Protein AF-A0A8J5MM35-F1 (afdb_monomer_lite)

Structure (mmCIF, N/CA/C/O backbone):
data_AF-A0A8J5MM35-F1
#
_entry.id   AF-A0A8J5MM35-F1
#
loop_
_atom_site.group_PDB
_atom_site.id
_atom_site.type_symbol
_atom_site.label_atom_id
_atom_site.label_alt_id
_atom_site.label_comp_id
_atom_site.label_asym_id
_atom_site.label_entity_id
_atom_site.label_seq_id
_atom_site.pdbx_PDB_ins_code
_atom_site.Cartn_x
_atom_site.Cartn_y
_atom_site.Cartn_z
_atom_site.occupancy
_atom_site.B_iso_or_equiv
_atom_site.auth_seq_id
_atom_site.auth_comp_id
_atom_site.auth_asym_id
_atom_site.auth_atom_id
_atom_site.pdbx_PDB_model_num
ATOM 1 N N . MET A 1 1 ? -25.646 22.173 26.992 1.00 35.34 1 MET A N 1
ATOM 2 C CA . MET A 1 1 ? -24.708 21.303 27.728 1.00 35.34 1 MET A CA 1
ATOM 3 C C . MET A 1 1 ? -25.530 20.134 28.218 1.00 35.34 1 MET A C 1
ATOM 5 O O . MET A 1 1 ? -26.096 20.211 29.300 1.00 35.34 1 MET A O 1
ATOM 9 N N . ASP A 1 2 ? -25.706 19.130 27.362 1.00 34.81 2 ASP A N 1
ATOM 10 C CA . ASP A 1 2 ? -26.438 17.925 27.741 1.00 34.81 2 ASP A CA 1
ATOM 11 C C . ASP A 1 2 ? -25.604 17.132 28.761 1.00 34.81 2 ASP A C 1
ATOM 13 O O . ASP A 1 2 ? -24.374 17.083 28.640 1.00 34.81 2 ASP A O 1
ATOM 17 N N . PRO A 1 3 ? -26.236 16.581 29.809 1.00 41.19 3 PRO A N 1
ATOM 18 C CA . PRO A 1 3 ? -25.540 15.908 30.900 1.00 41.19 3 PRO A CA 1
ATOM 19 C C . PRO A 1 3 ? -24.782 14.678 30.374 1.00 41.19 3 PRO A C 1
ATOM 21 O O . PRO A 1 3 ? -25.253 14.032 29.435 1.00 41.19 3 PRO A O 1
ATOM 24 N N . PRO A 1 4 ? -23.625 14.308 30.961 1.00 46.28 4 PRO A N 1
ATOM 25 C CA . PRO A 1 4 ? -22.916 13.102 30.560 1.00 46.28 4 PRO A CA 1
ATOM 26 C C . PRO A 1 4 ? -23.814 11.903 30.866 1.00 46.28 4 PRO A C 1
ATOM 28 O O . PRO A 1 4 ? -24.009 11.541 32.028 1.00 46.28 4 PRO A O 1
ATOM 31 N N . ALA A 1 5 ? -24.397 11.319 29.817 1.00 52.59 5 ALA A N 1
ATOM 32 C CA . ALA A 1 5 ? -25.138 10.073 29.909 1.00 52.59 5 ALA A CA 1
ATOM 33 C C . ALA A 1 5 ? -24.289 9.082 30.712 1.00 52.59 5 ALA A C 1
ATOM 35 O O . ALA A 1 5 ? -23.126 8.831 30.380 1.00 52.59 5 ALA A O 1
ATOM 36 N N . SER A 1 6 ? -24.840 8.588 31.822 1.00 61.81 6 SER A N 1
ATOM 37 C CA . SER A 1 6 ? -24.165 7.607 32.666 1.00 61.81 6 SER A CA 1
ATOM 38 C C . SER A 1 6 ? -24.038 6.316 31.869 1.00 61.81 6 SER A C 1
ATOM 40 O O . SER A 1 6 ? -24.965 5.506 31.824 1.00 61.81 6 SER A O 1
ATOM 42 N N . ARG A 1 7 ? -22.898 6.174 31.185 1.00 68.12 7 ARG A N 1
ATOM 43 C CA . ARG A 1 7 ? -22.590 5.017 30.349 1.00 68.12 7 ARG A CA 1
ATOM 44 C C . ARG A 1 7 ? -22.704 3.747 31.177 1.00 68.12 7 ARG A C 1
ATOM 46 O O . ARG A 1 7 ? -22.216 3.682 32.310 1.00 68.12 7 ARG A O 1
ATOM 53 N N . SER A 1 8 ? -23.338 2.728 30.610 1.00 75.19 8 SER A N 1
ATOM 54 C CA . SER A 1 8 ? -23.453 1.426 31.266 1.00 75.19 8 SER A CA 1
ATOM 55 C C . SER A 1 8 ? -22.062 0.825 31.509 1.00 75.19 8 SER A C 1
ATOM 57 O O . SER A 1 8 ? -21.137 1.037 30.725 1.00 75.19 8 SER A O 1
ATOM 59 N N . ARG A 1 9 ? -21.892 0.008 32.561 1.00 78.31 9 ARG A N 1
ATOM 60 C CA . ARG A 1 9 ? -20.633 -0.738 32.786 1.00 78.31 9 ARG A CA 1
ATOM 61 C C . ARG A 1 9 ? -20.257 -1.586 31.565 1.00 78.31 9 ARG A C 1
ATOM 63 O O . ARG A 1 9 ? -19.075 -1.741 31.272 1.00 78.31 9 ARG A O 1
ATOM 70 N N . LEU A 1 10 ? -21.266 -2.097 30.856 1.00 77.81 10 LEU A N 1
ATOM 71 C CA . LEU A 1 10 ? -21.103 -2.851 29.616 1.00 77.81 10 LEU A CA 1
ATOM 72 C C . LEU A 1 10 ? -20.524 -1.960 28.504 1.00 77.81 10 LEU A C 1
ATOM 74 O O . LEU A 1 10 ? -19.526 -2.331 27.895 1.00 77.81 10 LEU A O 1
ATOM 78 N N . GLU A 1 11 ? -21.058 -0.750 28.327 1.00 78.00 11 GLU A N 1
ATOM 79 C CA . GLU A 1 11 ? -20.574 0.236 27.350 1.00 78.00 11 GLU A CA 1
ATOM 80 C C . GLU A 1 11 ? -19.138 0.696 27.659 1.00 78.00 11 GLU A C 1
ATOM 82 O O . GLU A 1 11 ? -18.306 0.794 26.763 1.00 78.00 11 GLU A O 1
ATOM 87 N N . ILE A 1 12 ? -18.796 0.905 28.934 1.00 81.56 12 ILE A N 1
ATOM 88 C CA . ILE A 1 12 ? -17.432 1.285 29.342 1.00 81.56 12 ILE A CA 1
ATOM 89 C C . ILE A 1 12 ? -16.427 0.172 29.020 1.00 81.56 12 ILE A C 1
ATOM 91 O O . ILE A 1 12 ? -15.344 0.451 28.505 1.00 81.56 12 ILE A O 1
ATOM 95 N N . ASN A 1 13 ? -16.771 -1.085 29.311 1.00 84.19 13 ASN A N 1
ATOM 96 C CA . ASN A 1 13 ? -15.920 -2.228 28.977 1.00 84.19 13 ASN A CA 1
ATOM 97 C C . ASN A 1 13 ? -15.780 -2.398 27.461 1.00 84.19 13 ASN A C 1
ATOM 99 O O . ASN A 1 13 ? -14.680 -2.657 26.977 1.00 84.19 13 ASN A O 1
ATOM 103 N N . PHE A 1 14 ? -16.872 -2.197 26.722 1.00 84.62 14 PHE A N 1
ATOM 104 C CA . PHE A 1 14 ? -16.878 -2.232 25.266 1.00 84.62 14 PHE A CA 1
ATOM 105 C C . PHE A 1 14 ? -15.934 -1.181 24.671 1.00 84.62 14 PHE A C 1
ATOM 107 O O . PHE A 1 14 ? -15.065 -1.530 23.879 1.00 84.62 14 PHE A O 1
ATOM 114 N N . ILE A 1 15 ? -16.036 0.082 25.099 1.00 82.88 15 ILE A N 1
ATOM 115 C CA . ILE A 1 15 ? -15.179 1.175 24.610 1.00 82.88 15 ILE A CA 1
ATOM 116 C C . ILE A 1 15 ? -13.699 0.887 24.893 1.00 82.88 15 ILE A C 1
ATOM 118 O O . ILE A 1 15 ? -12.864 1.074 24.014 1.00 82.88 15 ILE A O 1
ATOM 122 N N . ARG A 1 16 ? -13.367 0.404 26.097 1.00 85.88 16 ARG A N 1
ATOM 123 C CA . ARG A 1 16 ? -11.977 0.081 26.465 1.00 85.88 16 ARG A CA 1
ATOM 124 C C . ARG A 1 16 ? -11.393 -1.021 25.588 1.00 85.88 16 ARG A C 1
ATOM 126 O O . ARG A 1 16 ? -10.272 -0.886 25.107 1.00 85.88 16 ARG A O 1
ATOM 133 N N . LEU A 1 17 ? -12.157 -2.090 25.358 1.00 85.94 17 LEU A N 1
ATOM 134 C CA . LEU A 1 17 ? -11.713 -3.173 24.485 1.00 85.94 17 LEU A CA 1
ATOM 135 C C . LEU A 1 17 ? -11.631 -2.719 23.020 1.00 85.94 17 LEU A C 1
ATOM 137 O O . LEU A 1 17 ? -10.734 -3.133 22.288 1.00 85.94 17 LEU A O 1
ATOM 141 N N . LEU A 1 18 ? -12.535 -1.843 22.585 1.00 83.31 18 LEU A N 1
ATOM 142 C CA . LEU A 1 18 ? -12.506 -1.264 21.246 1.00 83.31 18 LEU A CA 1
ATOM 143 C C . LEU A 1 18 ? -11.251 -0.408 21.024 1.00 83.31 18 LEU A C 1
ATOM 145 O O . LEU A 1 18 ? -10.596 -0.522 19.995 1.00 83.31 18 LEU A O 1
ATOM 149 N N . GLU A 1 19 ? -10.865 0.401 22.005 1.00 83.31 19 GLU A N 1
ATOM 150 C CA . GLU A 1 19 ? -9.633 1.188 21.940 1.00 83.31 19 GLU A CA 1
ATOM 151 C C . GLU A 1 19 ? -8.388 0.287 21.943 1.00 83.31 19 GLU A C 1
ATOM 153 O O . GLU A 1 19 ? -7.456 0.485 21.161 1.00 83.31 19 GLU A O 1
ATOM 158 N N . GLU A 1 20 ? -8.387 -0.763 22.765 1.00 81.62 20 GLU A N 1
ATOM 159 C CA . GLU A 1 20 ? -7.297 -1.736 22.806 1.00 81.62 20 GLU A CA 1
ATOM 160 C C . GLU A 1 20 ? -7.150 -2.508 21.484 1.00 81.62 20 GLU A C 1
ATOM 162 O O . GLU A 1 20 ? -6.036 -2.667 20.975 1.00 81.62 20 GLU A O 1
ATOM 167 N N . THR A 1 21 ? -8.262 -2.922 20.876 1.00 81.56 21 THR A N 1
ATOM 168 C CA . THR A 1 21 ? -8.263 -3.572 19.557 1.00 81.56 21 THR A CA 1
ATOM 169 C C . THR A 1 21 ? -7.852 -2.616 18.440 1.00 81.56 21 THR A C 1
ATOM 171 O O . THR A 1 21 ? -7.111 -3.017 17.544 1.00 81.56 21 THR A O 1
ATOM 174 N N . GLN A 1 22 ? -8.218 -1.335 18.512 1.00 80.69 22 GLN A N 1
ATOM 175 C CA . GLN A 1 22 ? -7.712 -0.309 17.593 1.00 80.69 22 GLN A CA 1
ATOM 176 C C . GLN A 1 22 ? -6.194 -0.115 17.722 1.00 80.69 22 GLN A C 1
ATOM 178 O O . GLN A 1 22 ? -5.498 0.006 16.714 1.00 80.69 22 GLN A O 1
ATOM 183 N N . GLN A 1 23 ? -5.640 -0.147 18.936 1.00 76.50 23 GLN A N 1
ATOM 184 C CA . GLN A 1 23 ? -4.188 -0.072 19.132 1.00 76.50 23 GLN A CA 1
ATOM 185 C C . GLN A 1 23 ? -3.451 -1.302 18.579 1.00 76.50 23 GLN A C 1
ATOM 187 O O . GLN A 1 23 ? -2.369 -1.153 18.001 1.00 76.50 23 GLN A O 1
ATOM 192 N N . MET A 1 24 ? -4.037 -2.499 18.701 1.00 73.44 24 MET A N 1
ATOM 193 C CA . MET A 1 24 ? -3.531 -3.713 18.042 1.00 73.44 24 MET A CA 1
ATOM 194 C C . MET A 1 24 ? -3.589 -3.576 16.515 1.00 73.44 24 MET A C 1
ATOM 196 O O . MET A 1 24 ? -2.603 -3.856 15.834 1.00 73.44 24 MET A O 1
ATOM 200 N N . ALA A 1 25 ? -4.690 -3.048 15.971 1.00 71.06 25 ALA A N 1
ATOM 201 C CA . ALA A 1 25 ? -4.832 -2.765 14.542 1.00 71.06 25 ALA A CA 1
ATOM 202 C C . ALA A 1 25 ? -3.777 -1.772 14.019 1.00 71.06 25 ALA A C 1
ATOM 204 O O . ALA A 1 25 ? -3.261 -1.961 12.918 1.00 71.06 25 ALA A O 1
ATOM 205 N N . ASN A 1 26 ? -3.403 -0.769 14.822 1.00 68.62 26 ASN A N 1
ATOM 206 C CA . ASN A 1 26 ? -2.382 0.230 14.483 1.00 68.62 26 ASN A CA 1
ATOM 207 C C . ASN A 1 26 ? -0.937 -0.299 14.539 1.00 68.62 26 ASN A C 1
ATOM 209 O O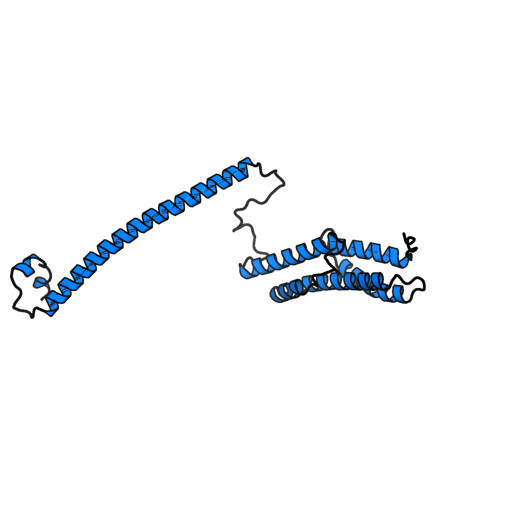 . ASN A 1 26 ? -0.009 0.395 14.118 1.00 68.62 26 ASN A O 1
ATOM 213 N N . GLY A 1 27 ? -0.720 -1.513 15.056 1.00 64.69 27 GLY A N 1
ATOM 214 C CA . GLY A 1 27 ? 0.612 -2.096 15.229 1.00 64.69 27 GLY A CA 1
ATOM 215 C C . GLY A 1 27 ? 1.386 -1.539 16.427 1.00 64.69 27 GLY A C 1
ATOM 216 O O . GLY A 1 27 ? 2.607 -1.663 16.459 1.00 64.69 27 GLY A O 1
ATOM 217 N N . ASN A 1 28 ? 0.694 -0.925 17.397 1.00 58.28 28 ASN A N 1
ATOM 218 C CA . ASN A 1 28 ? 1.286 -0.508 18.677 1.00 58.28 28 ASN A CA 1
ATOM 219 C C . ASN A 1 28 ? 1.399 -1.678 19.672 1.00 58.28 28 ASN A C 1
ATOM 221 O O . ASN A 1 28 ? 2.121 -1.581 20.661 1.00 58.28 28 ASN A O 1
ATOM 225 N N . LYS A 1 29 ? 0.692 -2.784 19.414 1.00 61.94 29 LYS A N 1
ATOM 226 C CA . LYS A 1 29 ? 0.757 -4.051 20.154 1.00 61.94 29 LYS A CA 1
ATOM 227 C C . LYS A 1 29 ? 0.874 -5.204 19.149 1.00 61.94 29 LYS A C 1
ATOM 229 O O . LYS A 1 29 ? 0.432 -5.052 18.008 1.00 61.94 29 LYS A O 1
ATOM 234 N N . GLN A 1 30 ? 1.471 -6.332 19.545 1.00 55.06 30 GLN A N 1
ATOM 235 C CA . GLN A 1 30 ? 1.533 -7.509 18.671 1.00 55.06 30 GLN A CA 1
ATOM 236 C C . GLN A 1 30 ? 0.121 -8.013 18.345 1.00 55.06 30 GLN A C 1
ATOM 238 O O . GLN A 1 30 ? -0.739 -8.101 19.222 1.00 55.06 30 GLN A O 1
ATOM 243 N N . LYS A 1 31 ? -0.111 -8.298 17.059 1.00 62.06 31 LYS A N 1
ATOM 244 C CA . LYS A 1 31 ? -1.340 -8.919 16.565 1.00 62.06 31 LYS A CA 1
ATOM 245 C C . LYS A 1 31 ? -1.205 -10.428 16.709 1.00 62.06 31 LYS A C 1
ATOM 247 O O . LYS A 1 31 ? -0.680 -11.086 15.817 1.00 62.06 31 LYS A O 1
ATOM 252 N N . ASP A 1 32 ? -1.672 -10.947 17.833 1.00 68.88 32 ASP A N 1
ATOM 253 C CA . ASP A 1 32 ? -1.794 -12.387 18.045 1.00 68.88 32 ASP A CA 1
ATOM 254 C C . ASP A 1 32 ? -3.219 -12.861 17.710 1.00 68.88 32 ASP A C 1
ATOM 256 O O . ASP A 1 32 ? -4.116 -12.056 17.446 1.00 68.88 32 ASP A O 1
ATOM 260 N N . TRP A 1 33 ? -3.460 -14.173 17.818 1.00 69.88 33 TRP A N 1
ATOM 261 C CA . TRP A 1 33 ? -4.788 -14.820 17.758 1.00 69.88 33 TRP A CA 1
ATOM 262 C C . TRP A 1 33 ? -5.852 -14.170 18.667 1.00 69.88 33 TRP A C 1
ATOM 264 O O . TRP A 1 33 ? -7.051 -14.418 18.537 1.00 69.88 33 TRP A O 1
ATOM 274 N N . THR A 1 34 ? -5.421 -13.343 19.617 1.00 72.94 34 THR A N 1
ATOM 275 C CA . THR A 1 34 ? -6.265 -12.550 20.509 1.00 72.94 34 THR A CA 1
ATOM 276 C C . THR A 1 34 ? -7.037 -11.458 19.767 1.00 72.94 34 THR A C 1
ATOM 278 O O . THR A 1 34 ? -8.178 -11.192 20.138 1.00 72.94 34 THR A O 1
ATOM 281 N N . PHE A 1 35 ? -6.491 -10.885 18.686 1.00 78.38 35 PHE A N 1
ATOM 282 C CA . PHE A 1 35 ? -7.155 -9.837 17.900 1.00 78.38 35 PHE A CA 1
ATOM 283 C C . PHE A 1 35 ? -8.454 -10.344 17.257 1.00 78.38 35 PHE A C 1
ATOM 285 O O . PHE A 1 35 ? -9.495 -9.697 17.374 1.00 78.38 35 PHE A O 1
ATOM 292 N N . GLU A 1 36 ? -8.430 -11.548 16.679 1.00 81.38 36 GLU A N 1
ATOM 293 C CA . GLU A 1 36 ? -9.619 -12.193 16.107 1.00 81.38 36 GLU A CA 1
ATOM 294 C C . GLU A 1 36 ? -10.683 -12.472 17.178 1.00 81.38 36 GLU A C 1
ATOM 296 O O . GLU A 1 36 ? -11.866 -12.181 16.986 1.00 81.38 36 GLU A O 1
ATOM 301 N N . LYS A 1 37 ? -10.264 -12.968 18.352 1.00 83.69 37 LYS A N 1
ATOM 302 C CA . LYS A 1 37 ? -11.188 -13.221 19.467 1.00 83.69 37 LYS A CA 1
ATOM 303 C C . LYS A 1 37 ? -11.805 -11.943 20.025 1.00 83.69 37 LYS A C 1
ATOM 305 O O . LYS A 1 37 ? -12.977 -11.955 20.394 1.00 83.69 37 LYS A O 1
ATOM 310 N N . TYR A 1 38 ? -11.054 -10.845 20.078 1.00 84.25 38 TYR A N 1
ATOM 311 C CA . TYR A 1 38 ? -11.585 -9.567 20.543 1.00 84.25 38 TYR A CA 1
ATOM 312 C C . TYR A 1 38 ? -12.582 -8.960 19.558 1.00 84.25 38 TYR A C 1
ATOM 314 O O . TYR A 1 38 ? -13.605 -8.441 19.999 1.00 84.25 38 TYR A O 1
ATOM 322 N N . ILE A 1 39 ? -12.356 -9.086 18.246 1.00 82.88 39 ILE A N 1
ATOM 323 C CA . ILE A 1 39 ? -13.355 -8.693 17.240 1.00 82.88 39 ILE A CA 1
ATOM 324 C C . ILE A 1 39 ? -14.638 -9.517 17.411 1.00 82.88 39 ILE A C 1
ATOM 326 O O . ILE A 1 39 ? -15.726 -8.942 17.423 1.00 82.88 39 ILE A O 1
ATOM 330 N N . GLY A 1 40 ? -14.524 -10.836 17.608 1.00 82.44 40 GLY A N 1
ATOM 331 C CA . GLY A 1 40 ? -15.680 -11.704 17.862 1.00 82.44 40 GLY A CA 1
ATOM 332 C C . GLY A 1 40 ? -16.461 -11.304 19.119 1.00 82.44 40 GLY A C 1
ATOM 333 O O . GLY A 1 40 ? -17.683 -11.175 19.079 1.00 82.44 40 GLY A O 1
ATOM 334 N N . TRP A 1 41 ? -15.759 -11.007 20.215 1.00 86.00 41 TRP A N 1
ATOM 335 C CA . TRP A 1 41 ? -16.388 -10.534 21.451 1.00 86.00 41 TRP A CA 1
ATOM 336 C C . TRP A 1 41 ? -17.083 -9.176 21.273 1.00 86.00 41 TRP A C 1
ATOM 338 O O . TRP A 1 41 ? -18.194 -8.974 21.762 1.00 86.00 41 TRP A O 1
ATOM 348 N N . LEU A 1 42 ? -16.468 -8.240 20.540 1.00 84.50 42 LEU A N 1
ATOM 349 C CA . LEU A 1 42 ? -17.077 -6.941 20.237 1.00 84.50 42 LEU A CA 1
ATOM 350 C C . LEU A 1 42 ? -18.348 -7.103 19.384 1.00 84.50 42 LEU A C 1
ATOM 352 O O . LEU A 1 42 ? -19.338 -6.417 19.633 1.00 84.50 42 LEU A O 1
ATOM 356 N N . GLN A 1 43 ? -18.370 -8.034 18.427 1.00 83.31 43 GLN A N 1
ATOM 357 C CA . GLN A 1 43 ? -19.568 -8.327 17.629 1.00 83.31 43 GLN A CA 1
ATOM 358 C C . GLN A 1 43 ? -20.712 -8.907 18.465 1.00 83.31 43 GLN A C 1
ATOM 360 O O . GLN A 1 43 ? -21.864 -8.537 18.249 1.00 83.31 43 GLN A O 1
ATOM 365 N N . GLU A 1 44 ? -20.409 -9.778 19.429 1.00 85.12 44 GLU A N 1
ATOM 366 C CA . GLU A 1 44 ? -21.409 -10.380 20.318 1.00 85.12 44 GLU A CA 1
ATOM 367 C C . GLU A 1 44 ? -22.011 -9.356 21.292 1.00 85.12 44 GLU A C 1
ATOM 369 O O . GLU A 1 44 ? -23.206 -9.396 21.592 1.00 85.12 44 GLU A O 1
ATOM 374 N N . LYS A 1 45 ? -21.208 -8.393 21.760 1.00 80.31 45 LYS A N 1
ATOM 375 C CA . LYS A 1 45 ? -21.652 -7.413 22.759 1.00 80.31 45 LYS A CA 1
ATOM 376 C C . LYS A 1 45 ? -22.466 -6.249 22.201 1.00 80.31 45 LYS A C 1
ATOM 378 O O . LYS A 1 45 ? -23.233 -5.669 22.963 1.00 80.31 45 LYS A O 1
ATOM 383 N N . ILE A 1 46 ? -22.396 -5.948 20.900 1.00 79.12 46 ILE A N 1
ATOM 384 C CA . ILE A 1 46 ? -23.262 -4.943 20.247 1.00 79.12 46 ILE A CA 1
ATOM 385 C C . ILE A 1 46 ? -24.769 -5.256 20.415 1.00 79.12 46 ILE A C 1
ATOM 387 O O . ILE A 1 46 ? -25.483 -4.399 20.941 1.00 79.12 46 ILE A O 1
ATOM 391 N N . PRO A 1 47 ? -25.284 -6.450 20.045 1.00 75.06 47 PRO A N 1
ATOM 392 C CA . PRO A 1 47 ? -26.705 -6.780 20.203 1.00 75.06 47 PRO A CA 1
ATOM 393 C C . PRO A 1 47 ? -27.129 -6.973 21.669 1.00 75.06 47 PRO A C 1
ATOM 395 O O . PRO A 1 47 ? -28.303 -6.813 21.999 1.00 75.06 47 PRO A O 1
ATOM 398 N N . GLU A 1 48 ? -26.201 -7.303 22.573 1.00 76.00 48 GLU A N 1
ATOM 399 C CA . GLU A 1 48 ? -26.459 -7.334 24.022 1.00 76.00 48 GLU A CA 1
ATOM 400 C C . GLU A 1 48 ? -26.644 -5.919 24.592 1.00 76.00 48 GLU A C 1
ATOM 402 O O . GLU A 1 48 ? -27.480 -5.704 25.470 1.00 76.00 48 GLU A O 1
ATOM 407 N N . MET A 1 49 ? -25.921 -4.940 24.042 1.00 69.44 49 MET A N 1
ATOM 408 C CA . MET A 1 49 ? -26.060 -3.523 24.381 1.00 69.44 49 MET A CA 1
ATOM 409 C C . MET A 1 49 ? -27.384 -2.941 23.867 1.00 69.44 49 MET A C 1
ATOM 411 O O . MET A 1 49 ? -28.027 -2.176 24.584 1.00 69.44 49 MET A O 1
ATOM 415 N N . GLU A 1 50 ? -27.825 -3.366 22.679 1.00 68.56 50 GLU A N 1
ATOM 416 C CA . GLU A 1 50 ? -29.109 -2.989 22.067 1.00 68.56 50 GLU A CA 1
ATOM 417 C C . GLU A 1 50 ? -30.322 -3.539 22.840 1.00 68.56 50 GLU A C 1
ATOM 419 O O . GLU A 1 50 ? -31.336 -2.862 22.979 1.00 68.56 50 GLU A O 1
ATOM 424 N N . LYS A 1 51 ? -30.205 -4.746 23.412 1.00 68.94 51 LYS A N 1
ATOM 425 C CA . LYS A 1 51 ? -31.244 -5.362 24.262 1.00 68.94 51 LYS A CA 1
ATOM 426 C C . LYS A 1 51 ? -31.256 -4.837 25.701 1.00 68.94 51 LYS A C 1
ATOM 428 O O . LYS A 1 51 ? -32.171 -5.162 26.459 1.00 68.94 51 LYS A O 1
ATOM 433 N N . SER A 1 52 ? -30.235 -4.084 26.108 1.00 60.22 52 SER A N 1
ATOM 434 C CA . SER A 1 52 ? -30.114 -3.600 27.481 1.00 60.22 52 SER A CA 1
ATOM 435 C C . SER A 1 52 ? -31.025 -2.386 27.733 1.00 60.22 52 SER A C 1
ATOM 437 O O . SER A 1 52 ? -31.187 -1.541 26.855 1.00 60.22 52 SER A O 1
ATOM 439 N N . PRO A 1 53 ? -31.598 -2.235 28.942 1.00 53.78 53 PRO A N 1
ATOM 440 C CA . PRO A 1 53 ? -32.511 -1.133 29.274 1.00 53.78 53 PRO A CA 1
ATOM 441 C C . PRO A 1 53 ? -31.829 0.246 29.333 1.00 53.78 53 PRO A C 1
ATOM 443 O O . PRO A 1 53 ? -32.502 1.251 29.535 1.00 53.78 53 PRO A O 1
ATOM 446 N N . ASN A 1 54 ? -30.503 0.297 29.176 1.00 57.88 54 ASN A N 1
ATOM 447 C CA . ASN A 1 54 ? -29.695 1.515 29.145 1.00 57.88 54 ASN A CA 1
ATOM 448 C C . ASN A 1 54 ? -29.006 1.630 27.775 1.00 57.88 54 ASN A C 1
ATOM 450 O O . ASN A 1 54 ? -27.781 1.744 27.688 1.00 57.88 54 ASN A O 1
ATOM 454 N N . ALA A 1 55 ? -29.806 1.473 26.715 1.00 59.66 55 ALA A N 1
ATOM 455 C CA . ALA A 1 55 ? -29.342 1.480 25.338 1.00 59.66 55 ALA A CA 1
ATOM 456 C C . ALA A 1 55 ? -28.667 2.831 25.016 1.00 59.66 55 ALA A C 1
ATOM 458 O O . ALA A 1 55 ? -29.262 3.887 25.261 1.00 59.66 55 ALA A O 1
ATOM 459 N N . PRO A 1 56 ? -27.435 2.823 24.480 1.00 61.19 56 PRO A N 1
ATOM 460 C CA . PRO A 1 56 ? -26.795 4.032 23.986 1.00 61.19 56 PRO A CA 1
ATOM 461 C C . PRO A 1 56 ? -27.615 4.656 22.851 1.00 61.19 56 PRO A C 1
ATOM 463 O O . PRO A 1 56 ? -28.392 3.979 22.181 1.00 61.19 56 PRO A O 1
ATOM 466 N N . ASN A 1 57 ? -27.400 5.948 22.609 1.00 62.47 57 ASN A N 1
ATOM 467 C CA . ASN A 1 57 ? -27.991 6.680 21.489 1.00 62.47 57 ASN A CA 1
ATOM 468 C C . ASN A 1 57 ? -27.823 5.909 20.154 1.00 62.47 57 ASN A C 1
ATOM 470 O O . ASN A 1 57 ? -26.756 5.361 19.879 1.00 62.47 57 ASN A O 1
ATOM 474 N N . ASP A 1 58 ? -28.851 5.891 19.301 1.00 69.69 58 ASP A N 1
ATOM 475 C CA . ASP A 1 58 ? -28.861 5.154 18.022 1.00 69.69 58 ASP A CA 1
ATOM 476 C C . ASP A 1 58 ? -27.662 5.531 17.120 1.00 69.69 58 ASP A C 1
ATOM 478 O O . ASP A 1 58 ? -27.051 4.685 16.465 1.00 69.69 58 ASP A O 1
ATOM 482 N N . GLU A 1 59 ? -27.226 6.794 17.171 1.00 69.06 59 GLU A N 1
ATOM 483 C CA . GLU A 1 59 ? -26.018 7.270 16.481 1.00 69.06 59 GLU A CA 1
ATOM 484 C C . GLU A 1 59 ? -24.712 6.674 17.042 1.00 69.06 59 GLU A C 1
ATOM 486 O O . GLU A 1 59 ? -23.814 6.312 16.274 1.00 69.06 59 GLU A O 1
ATOM 491 N N . THR A 1 60 ? -24.583 6.514 18.365 1.00 70.88 60 THR A N 1
ATOM 492 C CA . THR A 1 60 ? -23.374 5.924 18.968 1.00 70.88 60 THR A CA 1
ATOM 493 C C . THR A 1 60 ? -23.321 4.416 18.740 1.00 70.88 60 THR A C 1
ATOM 495 O O . THR A 1 60 ? -22.244 3.878 18.482 1.00 70.88 60 THR A O 1
ATOM 498 N N . LEU A 1 61 ? -24.473 3.740 18.718 1.00 75.56 61 LEU A N 1
ATOM 499 C CA . LEU A 1 61 ? -24.572 2.322 18.371 1.00 75.56 61 LEU A CA 1
ATOM 500 C C . LEU A 1 61 ? -24.139 2.062 16.917 1.00 75.56 61 LEU A C 1
ATOM 502 O O . LEU A 1 61 ? -23.313 1.181 16.655 1.00 75.56 61 LEU A O 1
ATOM 506 N N . LYS A 1 62 ? -24.622 2.878 15.967 1.00 77.25 62 LYS A N 1
ATOM 507 C CA . LYS A 1 62 ? -24.185 2.828 14.559 1.00 77.25 62 LYS A CA 1
ATOM 508 C C . LYS A 1 62 ? -22.688 3.096 14.418 1.00 77.25 62 LYS A C 1
ATOM 510 O O . LYS A 1 62 ? -22.027 2.441 13.610 1.00 77.25 62 LYS A O 1
ATOM 515 N N . HIS A 1 63 ? -22.143 4.028 15.198 1.00 75.88 63 HIS A N 1
ATOM 516 C CA . HIS A 1 63 ? -20.712 4.322 15.207 1.00 75.88 63 HIS A CA 1
ATOM 517 C C . HIS A 1 63 ? -19.877 3.124 15.691 1.00 75.88 63 HIS A C 1
ATOM 519 O O . HIS A 1 63 ? -18.910 2.750 15.027 1.00 75.88 63 HIS A O 1
ATOM 525 N N . TYR A 1 64 ? -20.275 2.465 16.784 1.00 79.12 64 TYR A N 1
ATOM 526 C CA . TYR A 1 64 ? -19.600 1.258 17.274 1.00 79.12 64 TYR A CA 1
ATOM 527 C C . TYR A 1 64 ? -19.646 0.111 16.268 1.00 79.12 64 TYR A C 1
ATOM 529 O O . TYR A 1 64 ? -18.622 -0.525 16.019 1.00 79.12 64 TYR A O 1
ATOM 537 N N . LYS A 1 65 ? -20.797 -0.103 15.623 1.00 80.19 65 LYS A N 1
ATOM 538 C CA . LYS A 1 65 ? -20.940 -1.111 14.568 1.00 80.19 65 LYS A CA 1
ATOM 539 C C . LYS A 1 65 ? -19.976 -0.858 13.407 1.00 80.19 65 LYS A C 1
ATOM 541 O O . LYS A 1 65 ? -19.225 -1.755 13.038 1.00 80.19 65 LYS A O 1
ATOM 546 N N . ARG A 1 66 ? -19.898 0.387 12.917 1.00 80.00 66 ARG A N 1
ATOM 547 C CA . ARG A 1 66 ? -18.940 0.777 11.865 1.00 80.00 66 ARG A CA 1
ATOM 548 C C . ARG A 1 66 ? -17.483 0.574 12.286 1.00 80.00 66 ARG A C 1
ATOM 550 O O . ARG A 1 66 ? -16.680 0.152 11.462 1.00 80.00 66 ARG A O 1
ATOM 557 N N . GLN A 1 67 ? -17.128 0.862 13.540 1.00 78.44 67 GLN A N 1
ATOM 558 C CA . GLN A 1 67 ? -15.759 0.661 14.027 1.00 78.44 67 GLN A CA 1
ATOM 559 C C . GLN A 1 67 ? -15.380 -0.823 14.113 1.00 78.44 67 GLN A C 1
ATOM 561 O O . GLN A 1 67 ? -14.262 -1.182 13.749 1.00 78.44 67 GLN A O 1
ATOM 566 N N . VAL A 1 68 ? -16.302 -1.692 14.530 1.00 82.88 68 VAL A N 1
ATOM 567 C CA . VAL A 1 68 ? -16.076 -3.147 14.547 1.00 82.88 68 VAL A CA 1
ATOM 568 C C . VAL A 1 68 ? -16.013 -3.718 13.127 1.00 82.88 68 VAL A C 1
ATOM 570 O O . VAL A 1 68 ? -15.139 -4.534 12.839 1.00 82.88 68 VAL A O 1
ATOM 573 N N . ASP A 1 69 ? -16.872 -3.246 12.219 1.00 79.75 69 ASP A N 1
ATOM 574 C CA . ASP A 1 69 ? -16.833 -3.625 10.802 1.00 79.75 69 ASP A CA 1
ATOM 575 C C . ASP A 1 69 ? -15.509 -3.201 10.137 1.00 79.75 69 ASP A C 1
ATOM 577 O O . ASP A 1 69 ? -14.932 -3.968 9.367 1.00 79.75 69 ASP A O 1
ATOM 581 N N . PHE A 1 70 ? -14.978 -2.023 10.484 1.00 77.81 70 PHE A N 1
ATOM 582 C CA . PHE A 1 70 ? -13.658 -1.564 10.043 1.00 77.81 70 PHE A CA 1
ATOM 583 C C . PHE A 1 70 ? -12.528 -2.463 10.560 1.00 77.81 70 PHE A C 1
ATOM 585 O O . PHE A 1 70 ? -11.674 -2.876 9.778 1.00 77.81 70 PHE A O 1
ATOM 592 N N . LEU A 1 71 ? -12.523 -2.804 11.855 1.00 81.75 71 LEU A N 1
ATOM 593 C CA . LEU A 1 71 ? -11.506 -3.691 12.437 1.00 81.75 71 LEU A CA 1
ATOM 594 C C . LEU A 1 71 ? -11.528 -5.086 11.799 1.00 81.75 71 LEU A C 1
ATOM 596 O O . LEU A 1 71 ? -10.465 -5.660 11.563 1.00 81.75 71 LEU A O 1
ATOM 600 N N . ARG A 1 72 ? -12.717 -5.601 11.460 1.00 82.25 72 ARG A N 1
ATOM 601 C CA . ARG A 1 72 ? -12.867 -6.842 10.690 1.00 82.25 72 ARG A CA 1
ATOM 602 C C . ARG A 1 72 ? -12.293 -6.706 9.277 1.00 82.25 72 ARG A C 1
ATOM 604 O O . ARG A 1 72 ? -11.528 -7.568 8.868 1.00 82.25 72 ARG A O 1
ATOM 611 N N . GLY A 1 73 ? -12.580 -5.615 8.568 1.00 77.81 73 GLY A N 1
ATOM 612 C CA . GLY A 1 73 ? -11.998 -5.372 7.241 1.00 77.81 73 GLY A CA 1
ATOM 613 C C . GLY A 1 73 ? -10.466 -5.280 7.264 1.00 77.81 73 GLY A C 1
ATOM 614 O O . GLY A 1 73 ? -9.800 -5.763 6.354 1.00 77.81 73 GLY A O 1
ATOM 615 N N . VAL A 1 74 ? -9.886 -4.725 8.336 1.00 76.50 74 VAL A N 1
ATOM 616 C CA . VAL A 1 74 ? -8.426 -4.713 8.542 1.00 76.50 74 VAL A CA 1
ATOM 617 C C . VAL A 1 74 ? -7.875 -6.127 8.754 1.00 76.50 74 VAL A C 1
ATOM 619 O O . VAL A 1 74 ? -6.809 -6.436 8.227 1.00 76.50 74 VAL A O 1
ATOM 622 N N . LEU A 1 75 ? -8.586 -6.984 9.496 1.00 78.44 75 LEU A N 1
ATOM 623 C CA . LEU A 1 75 ? -8.217 -8.392 9.669 1.00 78.44 75 LEU A CA 1
ATOM 624 C C . LEU A 1 75 ? -8.274 -9.157 8.335 1.00 78.44 75 LEU A C 1
ATOM 626 O O . LEU A 1 75 ? -7.340 -9.876 7.991 1.00 78.44 75 LEU A O 1
ATOM 630 N N . GLU A 1 76 ? -9.348 -8.977 7.567 1.00 73.25 76 GLU A N 1
ATOM 631 C CA . GLU A 1 76 ? -9.548 -9.630 6.267 1.00 73.25 76 GLU A CA 1
ATOM 632 C C . GLU A 1 76 ? -8.467 -9.220 5.255 1.00 73.25 76 GLU A C 1
ATOM 634 O O . GLU A 1 76 ? -7.865 -10.081 4.617 1.00 73.25 76 GLU A O 1
ATOM 639 N N . ALA A 1 77 ? -8.127 -7.927 5.183 1.00 64.69 77 ALA A N 1
ATOM 640 C CA . ALA A 1 77 ? -7.069 -7.420 4.304 1.00 64.69 77 ALA A CA 1
ATOM 641 C C . ALA A 1 77 ? -5.667 -7.964 4.646 1.00 64.69 77 ALA A C 1
ATOM 643 O O . ALA A 1 77 ? -4.809 -8.060 3.762 1.00 64.69 77 ALA A O 1
ATOM 644 N N . GLU A 1 78 ? -5.421 -8.316 5.914 1.00 61.94 78 GLU A N 1
ATOM 645 C CA . GLU A 1 78 ? -4.175 -8.957 6.352 1.00 61.94 78 GLU A CA 1
ATOM 646 C C . GLU A 1 78 ? -4.150 -10.464 6.083 1.00 61.94 78 GLU A C 1
ATOM 648 O O . GLU A 1 78 ? -3.088 -10.992 5.749 1.00 61.94 78 GLU A O 1
ATOM 653 N N . ASN A 1 79 ? -5.299 -11.138 6.174 1.00 64.12 79 ASN A N 1
ATOM 654 C CA . ASN A 1 79 ? -5.431 -12.566 5.882 1.00 64.12 79 ASN A CA 1
ATOM 655 C C . ASN A 1 79 ? -5.432 -12.882 4.371 1.00 64.12 79 ASN A C 1
ATOM 657 O O . ASN A 1 79 ? -5.236 -14.039 3.993 1.00 64.12 79 ASN A O 1
ATOM 661 N N . CYS A 1 80 ? -5.581 -11.883 3.489 1.00 50.19 80 CYS A N 1
ATOM 662 C CA . CYS A 1 80 ? -5.395 -12.059 2.046 1.00 50.19 80 CYS A CA 1
ATOM 663 C C . CYS A 1 80 ? -3.934 -12.435 1.717 1.00 50.19 80 CYS A C 1
ATOM 665 O O . CYS A 1 80 ? -2.994 -11.631 1.785 1.00 50.19 80 CYS A O 1
ATOM 667 N N . THR A 1 81 ? -3.752 -13.693 1.318 1.00 52.12 81 THR A N 1
ATOM 668 C CA . THR A 1 81 ? -2.473 -14.272 0.887 1.00 52.12 81 THR A CA 1
ATOM 669 C C . THR A 1 81 ? -2.058 -13.801 -0.512 1.00 52.12 81 THR A C 1
ATOM 671 O O . THR A 1 81 ? -0.860 -13.713 -0.781 1.00 52.12 81 THR A O 1
ATOM 674 N N . GLN A 1 82 ? -3.011 -13.415 -1.373 1.00 48.03 82 GLN A N 1
ATOM 675 C CA . GLN A 1 82 ? -2.756 -12.837 -2.700 1.00 48.03 82 GLN A CA 1
ATOM 676 C C . GLN A 1 82 ? -2.624 -11.300 -2.660 1.00 48.03 82 GLN A C 1
ATOM 678 O O . GLN A 1 82 ? -3.469 -10.594 -2.109 1.00 48.03 82 GLN A O 1
ATOM 683 N N . VAL A 1 83 ? -1.561 -10.769 -3.279 1.00 54.03 83 VAL A N 1
ATOM 684 C CA . VAL A 1 83 ? -1.173 -9.340 -3.234 1.00 54.03 83 VAL A CA 1
ATOM 685 C C . VAL A 1 83 ? -2.158 -8.430 -3.985 1.00 54.03 83 VAL A C 1
ATOM 687 O O . VAL A 1 83 ? -2.486 -7.348 -3.500 1.00 54.03 83 VAL A O 1
ATOM 690 N N . LEU A 1 84 ? -2.675 -8.879 -5.133 1.00 53.97 84 LEU A N 1
ATOM 691 C CA . LEU A 1 84 ? -3.671 -8.151 -5.935 1.00 53.97 84 LEU A CA 1
ATOM 692 C C . LEU A 1 84 ? -5.024 -8.017 -5.220 1.00 53.97 84 LEU A C 1
ATOM 694 O O . LEU A 1 84 ? -5.638 -6.949 -5.240 1.00 53.97 84 LEU A O 1
ATOM 698 N N . ASP A 1 85 ? -5.459 -9.075 -4.540 1.00 55.16 85 ASP A N 1
ATOM 699 C CA . ASP A 1 85 ? -6.698 -9.081 -3.760 1.00 55.16 85 ASP A CA 1
ATOM 700 C C . ASP A 1 85 ? -6.577 -8.168 -2.525 1.00 55.16 85 ASP A C 1
ATOM 702 O O . ASP A 1 85 ? -7.428 -7.315 -2.282 1.00 55.16 85 ASP A O 1
ATOM 706 N N . SER A 1 86 ? -5.426 -8.210 -1.840 1.00 56.16 86 SER A N 1
ATOM 707 C CA . SER A 1 86 ? -5.089 -7.303 -0.728 1.00 56.16 86 SER A CA 1
ATOM 708 C C . SER A 1 86 ? -5.064 -5.821 -1.151 1.00 56.16 86 SER A C 1
ATOM 710 O O . SER A 1 86 ? -5.555 -4.950 -0.424 1.00 56.16 86 SER A O 1
ATOM 712 N N . GLY A 1 87 ? -4.554 -5.523 -2.354 1.00 56.00 87 GLY A N 1
ATOM 713 C CA . GLY A 1 87 ? -4.548 -4.179 -2.945 1.00 56.00 87 GLY A CA 1
ATOM 714 C C . GLY A 1 87 ? -5.948 -3.632 -3.213 1.00 56.00 87 GLY A C 1
ATOM 715 O O . GLY A 1 87 ? -6.252 -2.492 -2.850 1.00 56.00 87 GLY A O 1
ATOM 716 N N . THR A 1 88 ? -6.809 -4.463 -3.795 1.00 60.50 88 THR A N 1
ATOM 717 C CA . THR A 1 88 ? -8.192 -4.101 -4.128 1.00 60.50 88 THR A CA 1
ATOM 718 C C . THR A 1 88 ? -9.031 -3.948 -2.854 1.00 60.50 88 THR A C 1
ATOM 720 O O . THR A 1 88 ? -9.715 -2.940 -2.681 1.00 60.50 88 THR A O 1
ATOM 723 N N . ALA A 1 89 ? -8.884 -4.868 -1.895 1.00 55.53 89 ALA A N 1
ATOM 724 C CA . ALA A 1 89 ? -9.557 -4.820 -0.598 1.00 55.53 89 ALA A CA 1
ATOM 725 C C . ALA A 1 89 ? -9.178 -3.575 0.222 1.00 55.53 89 ALA A C 1
ATOM 727 O O . ALA A 1 89 ? -10.047 -2.929 0.806 1.00 55.53 89 ALA A O 1
ATOM 728 N N . THR A 1 90 ? -7.903 -3.164 0.207 1.00 58.59 90 THR A N 1
ATOM 729 C CA . THR A 1 90 ? -7.445 -1.960 0.927 1.00 58.59 90 THR A CA 1
ATOM 730 C C . THR A 1 90 ? -7.999 -0.667 0.317 1.00 58.59 90 THR A C 1
ATOM 732 O O . THR A 1 90 ? -8.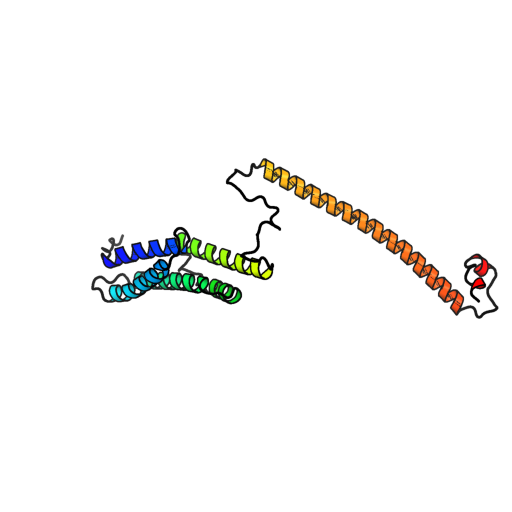257 0.297 1.038 1.00 58.59 90 THR A O 1
ATOM 735 N N . GLN A 1 91 ? -8.238 -0.638 -1.000 1.00 63.09 91 GLN A N 1
ATOM 736 C CA . GLN A 1 91 ? -8.904 0.489 -1.666 1.00 63.09 91 GLN A CA 1
ATOM 737 C C . GLN A 1 91 ? -10.409 0.552 -1.373 1.00 63.09 91 GLN A C 1
ATOM 739 O O . GLN A 1 91 ? -10.980 1.643 -1.399 1.00 63.09 91 GLN A O 1
ATOM 744 N N . MET A 1 92 ? -11.036 -0.585 -1.057 1.00 58.19 92 MET A N 1
ATOM 745 C CA . MET A 1 92 ? -12.453 -0.682 -0.689 1.00 58.19 92 MET A CA 1
ATOM 746 C C . MET A 1 92 ? -12.736 -0.382 0.791 1.00 58.19 92 MET A C 1
ATOM 748 O O . MET A 1 92 ? -13.904 -0.295 1.175 1.00 58.19 92 MET A O 1
ATOM 752 N N . ILE A 1 93 ? -11.703 -0.187 1.622 1.00 60.78 93 ILE A N 1
ATOM 753 C CA . ILE A 1 93 ? -11.882 0.273 3.005 1.00 60.78 93 ILE A CA 1
ATOM 754 C C . ILE A 1 93 ? -12.599 1.637 2.964 1.00 60.78 93 ILE A C 1
ATOM 756 O O . ILE A 1 93 ? -12.091 2.552 2.321 1.00 60.78 93 ILE A O 1
ATOM 760 N N . PRO A 1 94 ? -13.763 1.806 3.622 1.00 55.78 94 PRO A N 1
ATOM 761 C CA . PRO A 1 94 ? -14.575 3.014 3.493 1.00 55.78 94 PRO A CA 1
ATOM 762 C C . PRO A 1 94 ? -13.818 4.297 3.869 1.00 55.78 94 PRO A C 1
ATOM 764 O O . PRO A 1 94 ? -13.461 4.510 5.029 1.00 55.78 94 PRO A O 1
ATOM 767 N N . HIS A 1 95 ? -13.632 5.187 2.893 1.00 54.53 95 HIS A N 1
ATOM 768 C CA . HIS A 1 95 ? -13.079 6.531 3.085 1.00 54.53 95 HIS A CA 1
ATOM 769 C C . HIS A 1 95 ? -14.236 7.511 3.323 1.00 54.53 95 HIS A C 1
ATOM 771 O O . HIS A 1 95 ? -15.122 7.627 2.477 1.00 54.53 95 HIS A O 1
ATOM 777 N N . GLY A 1 96 ? -14.283 8.204 4.467 1.00 60.94 96 GLY A N 1
ATOM 778 C CA . GLY A 1 96 ? -15.398 9.108 4.783 1.00 60.94 96 GLY A CA 1
ATOM 779 C C . GLY A 1 96 ? -15.498 9.474 6.271 1.00 60.94 96 GLY A C 1
ATOM 780 O O . GLY A 1 96 ? -14.501 9.380 6.982 1.00 60.94 96 GLY A O 1
ATOM 781 N N . PRO A 1 97 ? -16.682 9.853 6.795 1.00 54.06 97 PRO A N 1
ATOM 782 C CA . PRO A 1 97 ? -16.843 10.306 8.186 1.00 54.06 97 PRO A CA 1
ATOM 783 C C . PRO A 1 97 ? -16.421 9.277 9.252 1.00 54.06 97 PRO A C 1
ATOM 785 O O . PRO A 1 97 ? -16.202 9.650 10.400 1.00 54.06 97 PRO A O 1
ATOM 788 N N . ALA A 1 98 ? -16.248 8.002 8.885 1.00 50.94 98 ALA A N 1
ATOM 789 C CA . ALA A 1 98 ? -15.679 6.968 9.752 1.00 50.94 98 ALA A CA 1
ATOM 790 C C . ALA A 1 98 ? -14.162 7.133 10.014 1.00 50.94 98 ALA A C 1
ATOM 792 O O . ALA A 1 98 ? -13.669 6.644 11.028 1.00 50.94 98 ALA A O 1
ATOM 793 N N . THR A 1 99 ? -13.429 7.823 9.130 1.00 52.84 99 THR A N 1
ATOM 794 C CA . THR A 1 99 ? -11.976 8.067 9.231 1.00 52.84 99 THR A CA 1
ATOM 795 C C . THR A 1 99 ? -11.612 9.546 9.402 1.00 52.84 99 THR A C 1
ATOM 797 O O . THR A 1 99 ? -10.474 9.845 9.755 1.00 52.84 99 THR A O 1
ATOM 800 N N . THR A 1 100 ? -12.552 10.476 9.180 1.00 52.41 100 THR A N 1
ATOM 801 C CA . THR A 1 100 ? -12.293 11.930 9.194 1.00 52.41 100 THR A CA 1
ATOM 802 C C . THR A 1 100 ? -12.876 12.680 10.393 1.00 52.41 100 THR A C 1
ATOM 804 O O . THR A 1 100 ? -12.469 13.809 10.653 1.00 52.41 100 THR A O 1
ATOM 807 N N . SER A 1 101 ? -13.799 12.081 11.153 1.00 48.94 101 SER A N 1
ATOM 808 C CA . SER A 1 101 ? -14.407 12.729 12.319 1.00 48.94 101 SER A CA 1
ATOM 809 C C . SER A 1 101 ? -13.673 12.308 13.603 1.00 48.94 101 SER A C 1
ATOM 811 O O . SER A 1 101 ? -13.856 11.205 14.114 1.00 48.94 101 SER A O 1
ATOM 813 N N . ASN A 1 102 ? -12.825 13.203 14.115 1.00 53.03 102 ASN A N 1
ATOM 814 C CA . ASN A 1 102 ? -12.285 13.242 15.485 1.00 53.03 102 ASN A CA 1
ATOM 815 C C . ASN A 1 102 ? -11.371 12.098 15.981 1.00 53.03 102 ASN A C 1
ATOM 817 O O . ASN A 1 102 ? -10.883 12.194 17.105 1.00 53.03 102 ASN A O 1
ATOM 821 N N . HIS A 1 103 ? -11.078 11.054 15.198 1.00 56.19 103 HIS A N 1
ATOM 822 C CA . HIS A 1 103 ? -10.231 9.934 15.645 1.00 56.19 103 HIS A CA 1
ATOM 823 C C . HIS A 1 103 ? -8.909 9.856 14.857 1.00 56.19 103 HIS A C 1
ATOM 825 O O . HIS A 1 103 ? -8.819 9.186 13.826 1.00 56.19 103 HIS A O 1
ATOM 831 N N . SER A 1 104 ? -7.857 10.516 15.365 1.00 63.38 104 SER A N 1
ATOM 832 C CA . SER A 1 104 ? -6.502 10.498 14.773 1.00 63.38 104 SER A CA 1
ATOM 833 C C . SER A 1 104 ? -5.951 9.077 14.605 1.00 63.38 104 SER A C 1
ATOM 835 O O . SER A 1 104 ? -5.270 8.782 13.626 1.00 63.38 104 SER A O 1
ATOM 837 N N . LEU A 1 105 ? -6.302 8.176 15.529 1.00 66.94 105 LEU A N 1
ATOM 838 C CA . LEU A 1 105 ? -5.858 6.786 15.519 1.00 66.94 105 LEU A CA 1
ATOM 839 C C . LEU A 1 105 ? -6.435 6.002 14.331 1.00 66.94 105 LEU A C 1
ATOM 841 O O . LEU A 1 105 ? -5.703 5.293 13.652 1.00 66.94 105 LEU A O 1
ATOM 845 N N . THR A 1 106 ? -7.725 6.159 14.031 1.00 67.75 106 THR A N 1
ATOM 846 C CA . THR A 1 106 ? -8.375 5.462 12.907 1.00 67.75 106 THR A CA 1
ATOM 847 C C . THR A 1 106 ? -7.835 5.962 11.568 1.00 67.75 106 THR A C 1
ATOM 849 O O . THR A 1 106 ? -7.606 5.169 10.654 1.00 67.75 106 THR A O 1
ATOM 852 N N . GLN A 1 107 ? -7.545 7.263 11.476 1.00 69.94 107 GLN A N 1
ATOM 853 C CA . GLN A 1 107 ? -6.873 7.853 10.321 1.00 69.94 107 GLN A CA 1
ATOM 854 C C . GLN A 1 107 ? -5.445 7.308 10.155 1.00 69.94 107 GLN A C 1
ATOM 856 O O . GLN A 1 107 ? -5.047 6.954 9.046 1.00 69.94 107 GLN A O 1
ATOM 861 N N . GLN A 1 108 ? -4.692 7.185 11.250 1.00 74.12 108 GLN A N 1
ATOM 862 C CA . GLN A 1 108 ? -3.343 6.622 11.239 1.00 74.12 108 GLN A CA 1
ATOM 863 C C . GLN A 1 108 ? -3.344 5.147 10.811 1.00 74.12 108 GLN A C 1
ATOM 865 O O . GLN A 1 108 ? -2.521 4.757 9.983 1.00 74.12 108 GLN A O 1
ATOM 870 N N . ILE A 1 109 ? -4.293 4.345 11.308 1.00 76.81 109 ILE A N 1
ATOM 871 C CA . ILE A 1 109 ? -4.462 2.938 10.910 1.00 76.81 109 ILE A CA 1
ATOM 872 C C . ILE A 1 109 ? -4.736 2.849 9.410 1.00 76.81 109 ILE A C 1
ATOM 874 O O . ILE A 1 109 ? -4.107 2.049 8.721 1.00 76.81 109 ILE A O 1
ATOM 878 N N . HIS A 1 110 ? -5.632 3.692 8.895 1.00 77.12 110 HIS A N 1
ATOM 879 C CA . HIS A 1 110 ? -5.954 3.726 7.474 1.00 77.12 110 HIS A CA 1
ATOM 880 C C . HIS A 1 110 ? -4.726 4.064 6.616 1.00 77.12 110 HIS A C 1
ATOM 882 O O . HIS A 1 110 ? -4.380 3.312 5.706 1.00 77.12 110 HIS A O 1
ATOM 888 N N . GLN A 1 111 ? -4.016 5.146 6.953 1.00 78.31 111 GLN A N 1
ATOM 889 C CA . GLN A 1 111 ? -2.791 5.551 6.258 1.00 78.31 111 GLN A CA 1
ATOM 890 C C . GLN A 1 111 ? -1.718 4.456 6.314 1.00 78.31 111 GLN A C 1
ATOM 892 O O . GLN A 1 111 ? -1.058 4.179 5.314 1.00 78.31 111 GLN A O 1
ATOM 897 N N . ARG A 1 112 ? -1.561 3.791 7.464 1.00 79.62 112 ARG A N 1
ATOM 898 C CA . ARG A 1 112 ? -0.589 2.707 7.649 1.00 79.62 112 ARG A CA 1
ATOM 899 C C . ARG A 1 112 ? -0.956 1.461 6.845 1.00 79.62 112 ARG A C 1
ATOM 901 O O . ARG A 1 112 ? -0.074 0.874 6.222 1.00 79.62 112 ARG A O 1
ATOM 908 N N . ALA A 1 113 ? -2.227 1.064 6.837 1.00 77.25 113 ALA A N 1
ATOM 909 C CA . ALA A 1 113 ? -2.720 -0.060 6.044 1.00 77.25 113 ALA A CA 1
ATOM 910 C C . ALA A 1 113 ? -2.558 0.214 4.541 1.00 77.25 113 ALA A C 1
ATOM 912 O O . ALA A 1 113 ? -2.043 -0.633 3.809 1.00 77.25 113 ALA A O 1
ATOM 913 N N . GLN A 1 114 ? -2.886 1.430 4.098 1.00 76.81 114 GLN A N 1
ATOM 914 C CA . GLN A 1 114 ? -2.671 1.871 2.723 1.00 76.81 114 GLN A CA 1
ATOM 915 C C . GLN A 1 114 ? -1.183 1.830 2.353 1.00 76.81 114 GLN A C 1
ATOM 917 O O . GLN A 1 114 ? -0.822 1.217 1.352 1.00 76.81 114 GLN A O 1
ATOM 922 N N . ALA A 1 115 ? -0.307 2.402 3.185 1.00 77.06 115 ALA A N 1
ATOM 923 C CA . ALA A 1 115 ? 1.136 2.413 2.954 1.00 77.06 115 ALA A CA 1
ATOM 924 C C . ALA A 1 115 ? 1.754 1.003 2.947 1.00 77.06 115 ALA A C 1
ATOM 926 O O . ALA A 1 115 ? 2.651 0.716 2.157 1.00 77.06 115 ALA A O 1
ATOM 927 N N . LYS A 1 116 ? 1.294 0.098 3.817 1.00 80.88 116 LYS A N 1
ATOM 928 C CA . LYS A 1 116 ? 1.769 -1.294 3.860 1.00 80.88 116 LYS A CA 1
ATOM 929 C C . LYS A 1 116 ? 1.391 -2.039 2.579 1.00 80.88 116 LYS A C 1
ATOM 931 O O . LYS A 1 116 ? 2.225 -2.734 2.005 1.00 80.88 116 LYS A O 1
ATOM 936 N N . THR A 1 117 ? 0.166 -1.847 2.105 1.00 73.94 117 THR A N 1
ATOM 937 C CA . THR A 1 117 ? -0.353 -2.533 0.916 1.00 73.94 117 THR A CA 1
ATOM 938 C C . THR A 1 117 ? 0.263 -1.988 -0.371 1.00 73.94 117 THR A C 1
ATOM 940 O O . THR A 1 117 ? 0.654 -2.769 -1.235 1.00 73.94 117 THR A O 1
ATOM 943 N N . THR A 1 118 ? 0.455 -0.668 -0.485 1.00 74.94 118 THR A N 1
ATOM 944 C CA . THR A 1 118 ? 1.173 -0.072 -1.625 1.00 74.94 118 THR A CA 1
ATOM 945 C C . THR A 1 118 ? 2.634 -0.502 -1.667 1.00 74.94 118 THR A C 1
ATOM 947 O O . THR A 1 118 ? 3.146 -0.783 -2.747 1.00 74.94 118 THR A O 1
ATOM 950 N N . ASN A 1 119 ? 3.303 -0.619 -0.515 1.00 75.31 119 ASN A N 1
ATOM 951 C CA . ASN A 1 119 ? 4.662 -1.156 -0.454 1.00 75.31 119 A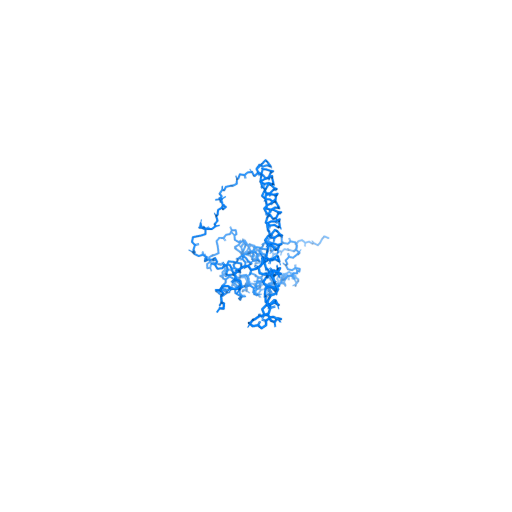SN A CA 1
ATOM 952 C C . ASN A 1 119 ? 4.718 -2.635 -0.845 1.00 75.31 119 ASN A C 1
ATOM 954 O O . ASN A 1 119 ? 5.605 -3.009 -1.605 1.00 75.31 119 ASN A O 1
ATOM 958 N N . ARG A 1 120 ? 3.762 -3.457 -0.395 1.00 75.06 120 ARG A N 1
ATOM 959 C CA . ARG A 1 120 ? 3.679 -4.874 -0.783 1.00 75.06 120 ARG A CA 1
ATOM 960 C C . ARG A 1 120 ? 3.454 -5.034 -2.290 1.00 75.06 120 ARG A C 1
ATOM 962 O O . ARG A 1 120 ? 4.146 -5.819 -2.923 1.00 75.06 120 ARG A O 1
ATOM 969 N N . LEU A 1 121 ? 2.561 -4.233 -2.878 1.00 76.31 121 LEU A N 1
ATOM 970 C CA . LEU A 1 121 ? 2.347 -4.187 -4.329 1.00 76.31 121 LEU A CA 1
ATOM 971 C C . LEU A 1 121 ? 3.604 -3.717 -5.073 1.00 76.31 121 LEU A C 1
ATOM 973 O O . LEU A 1 121 ? 3.958 -4.264 -6.110 1.00 76.31 121 LEU A O 1
ATOM 977 N N . ARG A 1 122 ? 4.297 -2.704 -4.543 1.00 79.00 122 ARG A N 1
ATOM 978 C CA . ARG A 1 122 ? 5.544 -2.198 -5.123 1.00 79.00 122 ARG A CA 1
ATOM 979 C C . ARG A 1 122 ? 6.651 -3.250 -5.081 1.00 79.00 122 ARG A C 1
ATOM 981 O O . ARG A 1 122 ? 7.394 -3.350 -6.047 1.00 79.00 122 ARG A O 1
ATOM 988 N N . GLN A 1 123 ? 6.771 -4.005 -3.993 1.00 77.94 123 GLN A N 1
ATOM 989 C CA . GLN A 1 123 ? 7.732 -5.104 -3.875 1.00 77.94 123 GLN A CA 1
ATOM 990 C C . GLN A 1 123 ? 7.440 -6.200 -4.902 1.00 77.94 123 GLN A C 1
ATOM 992 O O . GLN A 1 123 ? 8.350 -6.589 -5.622 1.00 77.94 123 GLN A O 1
ATOM 997 N N . ASP A 1 124 ? 6.175 -6.600 -5.043 1.00 77.88 124 ASP A N 1
ATOM 998 C CA . ASP A 1 124 ? 5.733 -7.606 -6.018 1.00 77.88 124 ASP A CA 1
ATOM 999 C C . ASP A 1 124 ? 5.990 -7.160 -7.471 1.00 77.88 124 ASP A C 1
ATOM 1001 O O . ASP A 1 124 ? 6.628 -7.868 -8.246 1.00 77.88 124 ASP A O 1
ATOM 1005 N N . LEU A 1 125 ? 5.615 -5.922 -7.825 1.00 78.38 125 LEU A N 1
ATOM 1006 C CA . LEU A 1 125 ? 5.874 -5.346 -9.153 1.00 78.38 125 LEU A CA 1
ATOM 1007 C C . LEU A 1 125 ? 7.367 -5.186 -9.471 1.00 78.38 125 LEU A C 1
ATOM 1009 O O . LEU A 1 125 ? 7.756 -5.249 -10.635 1.00 78.38 125 LEU A O 1
ATOM 1013 N N . LEU A 1 126 ? 8.196 -4.929 -8.456 1.00 77.75 126 LEU A N 1
ATOM 1014 C CA . LEU A 1 126 ? 9.646 -4.787 -8.606 1.00 77.75 126 LEU A CA 1
ATOM 1015 C C . LEU A 1 126 ? 10.398 -6.116 -8.426 1.00 77.75 126 LEU A C 1
ATOM 1017 O O . LEU A 1 126 ? 11.626 -6.107 -8.487 1.00 77.75 126 LEU A O 1
ATOM 1021 N N . GLY A 1 127 ? 9.695 -7.233 -8.203 1.00 70.44 127 GLY A N 1
ATOM 1022 C CA . GLY A 1 127 ? 10.303 -8.546 -7.977 1.00 70.44 127 GLY A CA 1
ATOM 1023 C C . GLY A 1 127 ? 11.213 -8.596 -6.745 1.00 70.44 127 GLY A C 1
ATOM 1024 O O . GLY A 1 127 ? 12.164 -9.374 -6.714 1.00 70.44 127 GLY A O 1
ATOM 1025 N N . LEU A 1 128 ? 10.968 -7.735 -5.752 1.00 66.56 128 LEU A N 1
ATOM 1026 C CA . LEU A 1 128 ? 11.699 -7.732 -4.490 1.00 66.56 128 LEU A CA 1
ATOM 1027 C C . LEU A 1 128 ? 11.100 -8.814 -3.595 1.00 66.56 128 LEU A C 1
ATOM 1029 O O . LEU A 1 128 ? 10.007 -8.654 -3.052 1.00 66.56 128 LEU A O 1
ATOM 1033 N N . ASP A 1 129 ? 11.818 -9.924 -3.475 1.00 60.34 129 ASP A N 1
ATOM 1034 C CA . ASP A 1 129 ? 11.422 -11.057 -2.648 1.00 60.34 129 ASP A CA 1
ATOM 1035 C C . ASP A 1 129 ? 11.280 -10.609 -1.174 1.00 60.34 129 ASP A C 1
ATOM 1037 O O . ASP A 1 129 ? 12.241 -10.079 -0.610 1.00 60.34 129 ASP A O 1
ATOM 1041 N N . PRO A 1 130 ? 10.133 -10.817 -0.498 1.00 57.41 130 PRO A N 1
ATOM 1042 C CA . PRO A 1 130 ? 9.937 -10.380 0.891 1.00 57.41 130 PRO A CA 1
ATOM 1043 C C . PRO A 1 130 ? 10.817 -11.142 1.900 1.00 57.41 130 PRO A C 1
ATOM 1045 O O . PRO A 1 130 ? 10.945 -10.709 3.043 1.00 57.41 130 PRO A O 1
ATOM 1048 N N . ASN A 1 131 ? 11.415 -12.263 1.477 1.00 55.19 131 ASN A N 1
ATOM 1049 C CA . ASN A 1 131 ? 12.363 -13.080 2.245 1.00 55.19 131 ASN A CA 1
ATOM 1050 C C . ASN A 1 131 ? 13.779 -13.097 1.642 1.00 55.19 131 ASN A C 1
ATOM 1052 O O . ASN A 1 131 ? 14.669 -13.739 2.197 1.00 55.19 131 ASN A O 1
ATOM 1056 N N . GLY A 1 132 ? 13.990 -12.425 0.510 1.00 50.16 132 GLY A N 1
ATOM 1057 C CA . GLY A 1 132 ? 15.314 -12.233 -0.066 1.00 50.16 132 GLY A CA 1
ATOM 1058 C C . GLY A 1 132 ? 16.012 -11.124 0.700 1.00 50.16 132 GLY A C 1
ATOM 1059 O O . GLY A 1 132 ? 15.398 -10.099 0.989 1.00 50.16 132 GLY A O 1
ATOM 1060 N N . ASP A 1 133 ? 17.275 -11.338 1.065 1.00 50.62 133 ASP A N 1
ATOM 1061 C CA . ASP A 1 133 ? 18.116 -10.344 1.725 1.00 50.62 133 ASP A CA 1
ATOM 1062 C C . ASP A 1 133 ? 17.983 -8.978 1.021 1.00 50.62 133 ASP A C 1
ATOM 1064 O O . ASP A 1 133 ? 18.638 -8.697 0.017 1.00 50.62 133 ASP A O 1
ATOM 1068 N N . GLU A 1 134 ? 17.188 -8.067 1.598 1.00 48.91 134 GLU A N 1
ATOM 1069 C CA . GLU A 1 134 ? 17.072 -6.657 1.185 1.00 48.91 134 GLU A CA 1
ATOM 1070 C C . GLU A 1 134 ? 18.400 -5.879 1.347 1.00 48.91 134 GLU A C 1
ATOM 1072 O O . GLU A 1 134 ? 18.429 -4.645 1.338 1.00 48.91 134 GLU A O 1
ATOM 1077 N N . ARG A 1 135 ? 19.519 -6.584 1.530 1.00 49.72 135 ARG A N 1
ATOM 1078 C CA . ARG A 1 135 ? 20.862 -6.043 1.707 1.00 49.72 135 ARG A CA 1
ATOM 1079 C C . ARG A 1 135 ? 21.622 -5.885 0.399 1.00 49.72 135 ARG A C 1
ATOM 1081 O O . ARG A 1 135 ? 22.568 -5.110 0.383 1.00 49.72 135 ARG A O 1
ATOM 1088 N N . GLU A 1 136 ? 21.230 -6.559 -0.683 1.00 51.19 136 GLU A N 1
ATOM 1089 C CA . GLU A 1 136 ? 22.090 -6.602 -1.877 1.00 51.19 136 GLU A CA 1
ATOM 1090 C C . GLU A 1 136 ? 21.867 -5.441 -2.863 1.00 51.19 136 GLU A C 1
ATOM 1092 O O . GLU A 1 136 ? 22.773 -5.088 -3.611 1.00 51.19 136 GLU A O 1
ATOM 1097 N N . PHE A 1 137 ? 20.724 -4.740 -2.792 1.00 47.38 137 PHE A N 1
ATOM 1098 C CA . PHE A 1 137 ? 20.475 -3.542 -3.620 1.00 47.38 137 PHE A CA 1
ATOM 1099 C C . PHE A 1 137 ? 20.149 -2.267 -2.836 1.00 47.38 137 PHE A C 1
ATOM 1101 O O . PHE A 1 137 ? 20.028 -1.185 -3.419 1.00 47.38 137 PHE A O 1
ATOM 1108 N N . ARG A 1 138 ? 20.079 -2.336 -1.502 1.00 51.28 138 ARG A N 1
ATOM 1109 C CA . ARG A 1 138 ? 20.034 -1.139 -0.657 1.00 51.28 138 ARG A CA 1
ATOM 1110 C C . ARG A 1 138 ? 21.447 -0.722 -0.267 1.00 51.28 138 ARG A C 1
ATOM 1112 O O . ARG A 1 138 ? 21.838 -0.826 0.887 1.00 51.28 138 ARG A O 1
ATOM 1119 N N . ASN A 1 139 ? 22.143 -0.046 -1.179 1.00 51.72 139 ASN A N 1
ATOM 1120 C CA . ASN A 1 139 ? 23.243 0.864 -0.813 1.00 51.72 139 ASN A CA 1
ATOM 1121 C C . ASN A 1 139 ? 22.747 2.120 -0.053 1.00 51.72 139 ASN A C 1
ATOM 1123 O O . ASN A 1 139 ? 23.366 3.180 -0.095 1.00 51.72 139 ASN A O 1
ATOM 1127 N N . ARG A 1 140 ? 21.622 2.027 0.668 1.00 50.03 140 ARG A N 1
ATOM 1128 C CA . ARG A 1 140 ? 21.205 3.016 1.660 1.00 50.03 140 ARG A CA 1
ATOM 1129 C C . ARG A 1 140 ? 21.412 2.395 3.029 1.00 50.03 140 ARG A C 1
ATOM 1131 O O . ARG A 1 140 ? 20.585 1.624 3.501 1.00 50.03 140 ARG A O 1
ATOM 1138 N N . LYS A 1 141 ? 22.547 2.748 3.629 1.00 46.56 141 LYS A N 1
ATOM 1139 C CA . LYS A 1 141 ? 22.889 2.559 5.038 1.00 46.56 141 LYS A CA 1
ATOM 1140 C C . LYS A 1 141 ? 21.705 3.008 5.906 1.00 46.56 141 LYS A C 1
ATOM 1142 O O . LYS A 1 141 ? 21.528 4.193 6.163 1.00 46.56 141 LYS A O 1
ATOM 1147 N N . GLY A 1 142 ? 20.857 2.061 6.287 1.00 49.81 142 GLY A N 1
ATOM 1148 C CA . GLY A 1 142 ? 19.792 2.261 7.254 1.00 49.81 142 GLY A CA 1
ATOM 1149 C C . GLY A 1 142 ? 20.332 1.954 8.639 1.00 49.81 142 GLY A C 1
ATOM 1150 O O . GLY A 1 142 ? 20.751 0.829 8.900 1.00 49.81 142 GLY A O 1
ATOM 1151 N N . GLY A 1 143 ? 20.323 2.943 9.523 1.00 39.25 143 GLY A N 1
ATOM 1152 C CA . GLY A 1 143 ? 20.597 2.701 10.926 1.00 39.25 143 GLY A CA 1
ATOM 1153 C C . GLY A 1 143 ? 20.811 3.980 11.709 1.00 39.25 143 GLY A C 1
ATOM 1154 O O . GLY A 1 143 ? 21.893 4.550 11.650 1.00 39.25 143 GLY A O 1
ATOM 1155 N N . LEU A 1 144 ? 19.809 4.283 12.536 1.00 37.81 144 LEU A N 1
ATOM 1156 C CA . LEU A 1 144 ? 19.827 5.168 13.700 1.00 37.81 144 LEU A CA 1
ATOM 1157 C C . LEU A 1 144 ? 19.397 6.615 13.446 1.00 37.81 144 LEU A C 1
ATOM 1159 O O . LEU A 1 144 ? 19.883 7.309 12.565 1.00 37.81 144 LEU A O 1
ATOM 1163 N N . SER A 1 145 ? 18.465 7.024 14.303 1.00 45.31 145 SER A N 1
ATOM 1164 C CA . SER A 1 145 ? 18.121 8.386 14.685 1.00 45.31 145 SER A CA 1
ATOM 1165 C C . SER A 1 145 ? 19.379 9.229 14.931 1.00 45.31 145 SER A C 1
ATOM 1167 O O . SER A 1 145 ? 19.832 9.365 16.065 1.00 45.31 145 SER A O 1
ATOM 1169 N N . GLY A 1 146 ? 19.951 9.769 13.865 1.00 41.88 146 GLY A N 1
ATOM 1170 C CA . GLY A 1 146 ? 20.899 10.866 13.884 1.00 41.88 146 GLY A CA 1
ATOM 1171 C C . GLY A 1 146 ? 20.245 11.992 13.111 1.00 41.88 146 GLY A C 1
ATOM 1172 O O . GLY A 1 146 ? 19.804 11.776 11.984 1.00 41.88 146 GLY A O 1
ATOM 1173 N N . ASP A 1 147 ? 20.113 13.138 13.763 1.00 50.53 147 ASP A N 1
ATOM 1174 C CA . ASP A 1 147 ? 19.808 14.419 13.140 1.00 50.53 147 ASP A CA 1
ATOM 1175 C C . ASP A 1 147 ? 20.531 14.482 11.784 1.00 50.53 147 ASP A C 1
ATOM 1177 O O . ASP A 1 147 ? 21.762 14.421 11.742 1.00 50.53 147 ASP A O 1
ATOM 1181 N N . ILE A 1 148 ? 19.788 14.451 10.670 1.00 54.53 148 ILE A N 1
ATOM 1182 C CA . ILE A 1 148 ? 20.397 14.658 9.354 1.00 54.53 148 ILE A CA 1
ATOM 1183 C C . ILE A 1 148 ? 20.787 16.127 9.376 1.00 54.53 148 ILE A C 1
ATOM 1185 O O . ILE A 1 148 ? 19.947 16.994 9.142 1.00 54.53 148 ILE A O 1
ATOM 1189 N N . SER A 1 149 ? 22.042 16.379 9.748 1.00 59.62 149 SER A N 1
ATOM 1190 C CA . SER A 1 149 ? 22.633 17.709 9.808 1.00 59.62 149 SER A CA 1
ATOM 1191 C C . SER A 1 149 ? 22.288 18.423 8.504 1.00 59.62 149 SER A C 1
ATOM 1193 O O . SER A 1 149 ? 22.429 17.839 7.424 1.00 59.62 149 SER A O 1
ATOM 1195 N N . ALA A 1 150 ? 21.798 19.660 8.576 1.00 63.44 150 ALA A N 1
ATOM 1196 C CA . ALA A 1 150 ? 21.438 20.442 7.389 1.00 63.44 150 ALA A CA 1
ATOM 1197 C C . ALA A 1 150 ? 22.598 20.493 6.369 1.00 63.44 150 ALA A C 1
ATOM 1199 O O . ALA A 1 150 ? 22.379 20.551 5.159 1.00 63.44 150 ALA A O 1
ATOM 1200 N N . GLU A 1 151 ? 23.827 20.373 6.866 1.00 65.81 151 GLU A N 1
ATOM 1201 C CA . GLU A 1 151 ? 25.084 20.271 6.138 1.00 65.81 151 GLU A CA 1
ATOM 1202 C C . GLU A 1 151 ? 25.202 18.996 5.283 1.00 65.81 151 GLU A C 1
ATOM 1204 O O . GLU A 1 151 ? 25.708 19.073 4.162 1.00 65.81 151 GLU A O 1
ATOM 1209 N N . ASP A 1 152 ? 24.701 17.843 5.741 1.00 76.31 152 ASP A N 1
ATOM 1210 C CA . ASP A 1 152 ? 24.692 16.590 4.968 1.00 76.31 152 ASP A CA 1
ATOM 1211 C C . ASP A 1 152 ? 23.671 16.665 3.826 1.00 76.31 152 ASP A C 1
ATOM 1213 O O . ASP A 1 152 ? 23.957 16.254 2.699 1.00 76.31 152 ASP A O 1
ATOM 1217 N N . PHE A 1 153 ? 22.504 17.272 4.077 1.00 78.06 153 PHE A N 1
ATOM 1218 C CA . PHE A 1 153 ? 21.505 17.523 3.035 1.00 78.06 153 PHE A CA 1
ATOM 1219 C C . PHE A 1 153 ? 22.014 18.530 1.995 1.00 78.06 153 PHE A C 1
ATOM 1221 O O . PHE A 1 153 ? 21.864 18.314 0.792 1.00 78.06 153 PHE A O 1
ATOM 1228 N N . GLN A 1 154 ? 22.669 19.605 2.439 1.00 82.50 154 GLN A N 1
ATOM 1229 C CA . GLN A 1 154 ? 23.267 20.603 1.554 1.00 82.50 154 GLN A CA 1
ATOM 1230 C C . GLN A 1 154 ? 24.428 20.020 0.736 1.00 82.50 154 GLN A C 1
ATOM 1232 O O . GLN A 1 154 ? 24.540 20.296 -0.459 1.00 82.50 154 GLN A O 1
ATOM 1237 N N . SER A 1 155 ? 25.250 19.158 1.335 1.00 82.12 155 SER A N 1
ATOM 1238 C CA . SER A 1 155 ? 26.326 18.448 0.634 1.00 82.12 155 SER A CA 1
ATOM 1239 C C . SER A 1 155 ? 25.779 17.451 -0.388 1.00 82.12 155 SER A C 1
ATOM 1241 O O . SER A 1 155 ? 26.312 17.331 -1.493 1.00 82.12 155 SER A O 1
ATOM 1243 N N . GLN A 1 156 ? 24.678 16.770 -0.063 1.00 84.44 156 GLN A N 1
ATOM 1244 C CA . GLN A 1 156 ? 23.988 15.893 -1.001 1.00 84.44 156 GLN A CA 1
ATOM 1245 C C . GLN A 1 156 ? 23.377 16.679 -2.171 1.00 84.44 156 GLN A C 1
ATOM 1247 O O . GLN A 1 156 ? 23.537 16.263 -3.317 1.00 84.44 156 GLN A O 1
ATOM 1252 N N . LEU A 1 157 ? 22.756 17.834 -1.908 1.00 87.19 157 LEU A N 1
ATOM 1253 C CA . LEU A 1 157 ? 22.208 18.717 -2.942 1.00 87.19 157 LEU A CA 1
ATOM 1254 C C . LEU A 1 157 ? 23.302 19.189 -3.916 1.00 87.19 157 LEU A C 1
ATOM 1256 O O . LEU A 1 157 ? 23.111 19.134 -5.128 1.00 87.19 157 LEU A O 1
ATOM 1260 N N . LEU A 1 158 ? 24.468 19.587 -3.396 1.00 87.75 158 LEU A N 1
ATOM 1261 C CA . LEU A 1 158 ? 25.631 19.961 -4.209 1.00 87.75 158 LEU A CA 1
ATOM 1262 C C . LEU A 1 158 ? 26.176 18.777 -5.024 1.00 87.75 158 LEU A C 1
ATOM 1264 O O . LEU A 1 158 ? 26.529 18.941 -6.190 1.00 87.75 158 LEU A O 1
ATOM 1268 N N . SER A 1 159 ? 26.217 17.575 -4.440 1.00 86.19 159 SER A N 1
ATOM 1269 C CA . SER A 1 159 ? 26.633 16.360 -5.155 1.00 86.19 159 SER A CA 1
ATOM 1270 C C . SER A 1 159 ? 25.681 16.018 -6.301 1.00 86.19 159 SER A C 1
ATOM 1272 O O . SER A 1 159 ? 26.125 15.624 -7.380 1.00 86.19 159 SER A O 1
ATOM 1274 N N . ASP A 1 160 ? 24.377 16.165 -6.086 1.00 87.38 160 ASP A N 1
ATOM 1275 C CA . ASP A 1 160 ? 23.375 15.903 -7.113 1.00 87.38 160 ASP A CA 1
ATOM 1276 C C . ASP A 1 160 ? 23.412 16.971 -8.210 1.00 87.38 160 ASP A C 1
ATOM 1278 O O . ASP A 1 160 ? 23.333 16.619 -9.386 1.00 87.38 160 ASP A O 1
ATOM 1282 N N . GLU A 1 161 ? 23.650 18.238 -7.862 1.00 89.44 161 GLU A N 1
ATOM 1283 C CA . GLU A 1 161 ? 23.912 19.306 -8.833 1.00 89.44 161 GLU A CA 1
ATOM 1284 C C . GLU A 1 161 ? 25.099 18.966 -9.739 1.00 89.44 161 GLU A C 1
ATOM 1286 O O . GLU A 1 161 ? 24.967 18.963 -10.963 1.00 89.44 161 GLU A O 1
ATOM 1291 N N . GLN A 1 162 ? 26.227 18.571 -9.145 1.00 92.75 162 GLN A N 1
ATOM 1292 C CA . GLN A 1 162 ? 27.430 18.200 -9.888 1.00 92.75 162 GLN A CA 1
ATOM 1293 C C . GLN A 1 162 ? 27.194 16.989 -10.807 1.00 92.75 162 GLN A C 1
ATOM 1295 O O . GLN A 1 162 ? 27.708 16.940 -11.926 1.00 92.75 162 GLN A O 1
ATOM 1300 N N . LYS A 1 163 ? 26.396 16.001 -10.374 1.00 92.88 163 LYS A N 1
ATOM 1301 C CA . LYS A 1 163 ? 26.016 14.858 -11.225 1.00 92.88 163 LYS A CA 1
ATOM 1302 C C . LYS A 1 163 ? 25.150 15.295 -12.404 1.00 92.88 163 LYS A C 1
ATOM 1304 O O . LYS A 1 163 ? 25.335 14.772 -13.504 1.00 92.88 163 LYS A O 1
ATOM 1309 N N . ARG A 1 164 ? 24.218 16.233 -12.194 1.00 89.62 164 ARG A N 1
ATOM 1310 C CA . ARG A 1 164 ? 23.390 16.785 -13.277 1.00 89.62 164 ARG A CA 1
ATOM 1311 C C . ARG A 1 164 ? 24.243 17.554 -14.278 1.00 89.62 164 ARG A C 1
ATOM 1313 O O . ARG A 1 164 ? 24.083 17.344 -15.475 1.00 89.62 164 ARG A O 1
ATOM 1320 N N . GLU A 1 165 ? 25.160 18.388 -13.803 1.00 90.69 165 GLU A N 1
ATOM 1321 C CA . GLU A 1 165 ? 26.067 19.150 -14.664 1.00 90.69 165 GLU A CA 1
ATOM 1322 C C . GLU A 1 165 ? 26.961 18.223 -15.496 1.00 90.69 165 GLU A C 1
ATOM 1324 O O . GLU A 1 165 ? 27.041 18.373 -16.715 1.00 90.69 165 GLU A O 1
ATOM 1329 N N . LYS A 1 166 ? 27.527 17.178 -14.876 1.00 95.94 166 LYS A N 1
ATOM 1330 C CA . LYS A 1 166 ? 28.322 16.171 -15.590 1.00 95.94 166 LYS A CA 1
ATOM 1331 C C . LYS A 1 166 ? 27.520 15.454 -16.680 1.00 95.94 166 LYS A C 1
ATOM 1333 O O . LYS A 1 166 ? 28.025 15.267 -17.780 1.00 95.94 166 LYS A O 1
ATOM 1338 N N . MET A 1 167 ? 26.272 15.072 -16.397 1.00 92.81 167 MET A N 1
ATOM 1339 C CA . MET A 1 167 ? 25.410 14.432 -17.395 1.00 92.81 167 MET A CA 1
ATOM 1340 C C . MET A 1 167 ? 25.162 15.350 -18.595 1.00 92.81 167 MET A C 1
ATOM 1342 O O . MET A 1 167 ? 25.198 14.889 -19.732 1.00 92.81 167 MET A O 1
ATOM 1346 N N . VAL A 1 168 ? 24.921 16.641 -18.353 1.00 97.00 168 VAL A N 1
ATOM 1347 C CA . VAL A 1 168 ? 24.727 17.618 -19.431 1.00 97.00 168 VAL A CA 1
ATOM 1348 C C . VAL A 1 168 ? 26.001 17.773 -20.263 1.00 97.00 168 VAL A C 1
ATOM 1350 O O . VAL A 1 168 ? 25.907 17.792 -21.489 1.00 97.00 168 VAL A O 1
ATOM 1353 N N . GLU A 1 169 ? 27.178 17.818 -19.637 1.00 94.88 169 GLU A N 1
ATOM 1354 C CA . GLU A 1 169 ? 28.454 17.884 -20.360 1.00 94.88 169 GLU A CA 1
ATOM 1355 C C . GLU A 1 169 ? 28.669 16.641 -21.239 1.00 94.88 169 GLU A C 1
ATOM 1357 O O . GLU A 1 169 ? 28.925 16.767 -22.438 1.00 94.88 169 GLU A O 1
ATOM 1362 N N . ASP A 1 170 ? 28.449 15.444 -20.688 1.00 96.69 170 ASP A N 1
ATOM 1363 C CA . ASP A 1 170 ? 28.551 14.185 -21.434 1.00 96.69 170 ASP A CA 1
ATOM 1364 C C . ASP A 1 170 ? 27.546 14.149 -22.604 1.00 96.69 170 ASP A C 1
ATOM 1366 O O . ASP A 1 170 ? 27.885 13.745 -23.721 1.00 96.69 170 ASP A O 1
ATOM 1370 N N . MET A 1 171 ? 26.319 14.646 -22.399 1.00 95.94 171 MET A N 1
ATOM 1371 C CA . MET A 1 171 ? 25.323 14.783 -23.469 1.00 95.94 171 MET A CA 1
ATOM 1372 C C . MET A 1 171 ? 25.774 15.754 -24.567 1.00 95.94 171 MET A C 1
ATOM 1374 O O . MET A 1 171 ? 25.545 15.489 -25.752 1.00 95.94 171 MET A O 1
ATOM 1378 N N . ILE A 1 172 ? 26.410 16.873 -24.210 1.00 97.00 172 ILE A N 1
ATOM 1379 C CA . ILE A 1 172 ? 26.928 17.849 -25.176 1.00 97.00 172 ILE A CA 1
ATOM 1380 C C . ILE A 1 172 ? 28.063 17.231 -25.998 1.00 97.00 172 ILE A C 1
ATOM 1382 O O . ILE A 1 172 ? 28.062 17.377 -27.225 1.00 97.00 172 ILE A O 1
ATOM 1386 N N . ILE A 1 173 ? 28.998 16.527 -25.355 1.00 97.50 173 ILE A N 1
ATOM 1387 C CA . ILE A 1 173 ? 30.107 15.834 -26.026 1.00 97.50 173 ILE A CA 1
ATOM 1388 C C . ILE A 1 173 ? 29.555 14.789 -26.995 1.00 97.50 173 ILE A C 1
ATOM 1390 O O . ILE A 1 173 ? 29.825 14.868 -28.195 1.00 97.50 173 ILE A O 1
ATOM 1394 N N . MET A 1 174 ? 28.685 13.899 -26.515 1.00 96.25 174 MET A N 1
ATOM 1395 C CA . MET A 1 174 ? 28.071 12.862 -27.344 1.00 96.25 174 MET A CA 1
ATOM 1396 C C . MET A 1 174 ? 27.311 13.462 -28.535 1.00 96.25 174 MET A C 1
ATOM 1398 O O . MET A 1 174 ? 27.398 12.961 -29.652 1.00 96.25 174 MET A O 1
ATOM 1402 N N . THR A 1 175 ? 26.599 14.577 -28.346 1.00 97.44 175 THR A N 1
ATOM 1403 C CA . THR A 1 175 ? 25.876 15.245 -29.442 1.00 97.44 175 THR A CA 1
ATOM 1404 C C . THR A 1 175 ? 26.830 15.832 -30.488 1.00 97.44 175 THR A C 1
ATOM 1406 O O . THR A 1 175 ? 26.541 15.797 -31.689 1.00 97.44 175 THR A O 1
ATOM 1409 N N . ARG A 1 176 ? 27.981 16.374 -30.065 1.00 95.94 176 ARG A N 1
ATOM 1410 C CA . ARG A 1 176 ? 29.021 16.866 -30.984 1.00 95.94 176 ARG A CA 1
ATOM 1411 C C . ARG A 1 176 ? 29.638 15.717 -31.777 1.00 95.94 176 ARG A C 1
ATOM 1413 O O . ARG A 1 176 ? 29.731 15.828 -32.999 1.00 95.94 176 ARG A O 1
ATOM 1420 N N . GLU A 1 177 ? 29.977 14.621 -31.105 1.00 97.31 177 GLU A N 1
ATOM 1421 C CA . GLU A 1 177 ? 30.503 13.406 -31.732 1.00 97.31 177 GLU A CA 1
ATOM 1422 C C . GLU A 1 177 ? 29.501 12.817 -32.728 1.00 97.31 177 GLU A C 1
ATOM 1424 O O . GLU A 1 177 ? 29.845 12.557 -33.879 1.00 97.31 177 GLU A O 1
ATOM 1429 N N . TRP A 1 178 ? 28.230 12.697 -32.343 1.00 97.00 178 TRP A N 1
ATOM 1430 C CA . TRP A 1 178 ? 27.178 12.169 -33.210 1.00 97.00 178 TRP A CA 1
ATOM 1431 C C . TRP A 1 178 ? 26.964 13.039 -34.456 1.00 97.00 178 TRP A C 1
ATOM 1433 O O . TRP A 1 178 ? 26.809 12.536 -35.573 1.00 97.00 178 TRP A O 1
ATOM 1443 N N . LYS A 1 179 ? 27.043 14.367 -34.307 1.00 97.25 179 LYS A N 1
ATOM 1444 C CA . LYS A 1 179 ? 27.009 15.313 -35.432 1.00 97.25 179 LYS A CA 1
ATOM 1445 C C . LYS A 1 179 ? 28.205 15.135 -36.368 1.00 97.25 179 LYS A C 1
ATOM 1447 O O . LYS A 1 179 ? 28.047 15.251 -37.586 1.00 97.25 179 LYS A O 1
ATOM 1452 N N . GLU A 1 180 ? 29.397 14.890 -35.833 1.00 96.19 180 GLU A N 1
ATOM 1453 C CA . GLU A 1 180 ? 30.593 14.633 -36.636 1.00 96.19 180 GLU A CA 1
ATOM 1454 C C . GLU A 1 180 ? 30.497 13.295 -37.377 1.00 96.19 180 GLU A C 1
ATOM 1456 O O . GLU A 1 180 ? 30.671 13.260 -38.598 1.00 96.19 180 GLU A O 1
ATOM 1461 N N . GLN A 1 181 ? 30.104 12.227 -36.681 1.00 95.75 181 GLN A N 1
ATOM 1462 C CA . GLN A 1 181 ? 29.860 10.909 -37.267 1.00 95.75 181 GLN A CA 1
ATOM 1463 C C . GLN A 1 181 ? 28.800 10.963 -38.375 1.00 95.75 181 GLN A C 1
ATOM 1465 O O . GLN A 1 181 ? 28.998 10.389 -39.449 1.00 95.75 181 GLN A O 1
ATOM 1470 N N . SER A 1 182 ? 27.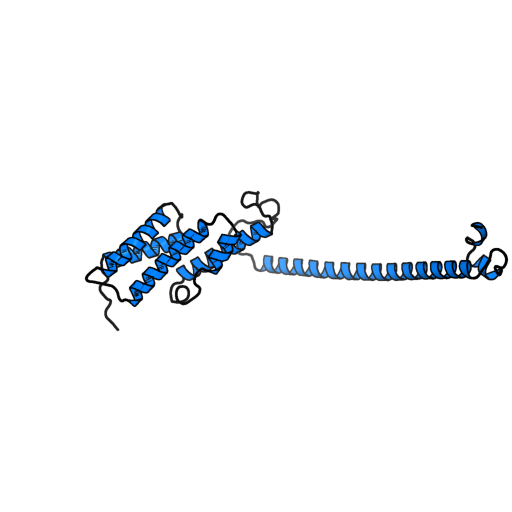712 11.715 -38.181 1.00 95.69 182 SER A N 1
ATOM 1471 C CA . SER A 1 182 ? 26.690 11.924 -39.213 1.00 95.69 182 SER A CA 1
ATOM 1472 C C . SER A 1 182 ? 27.251 12.659 -40.437 1.00 95.69 182 SER A C 1
ATOM 1474 O O . SER A 1 182 ? 27.001 12.243 -41.569 1.00 95.69 182 SER A O 1
ATOM 1476 N N . LYS A 1 183 ? 28.084 13.697 -40.253 1.00 95.75 183 LYS A N 1
ATOM 1477 C CA . LYS A 1 183 ? 28.760 14.380 -41.375 1.00 95.75 183 LYS A CA 1
ATOM 1478 C C . LYS A 1 183 ? 29.704 13.457 -42.142 1.00 95.75 183 LYS A C 1
ATOM 1480 O O . LYS A 1 183 ? 29.740 13.534 -43.370 1.00 95.75 183 LYS A O 1
ATOM 1485 N N . ILE A 1 184 ? 30.481 12.626 -41.448 1.00 96.19 184 ILE A N 1
ATOM 1486 C CA . ILE A 1 184 ? 31.389 11.658 -42.079 1.00 96.19 184 ILE A CA 1
ATOM 1487 C C . ILE A 1 184 ? 30.576 10.639 -42.878 1.00 96.19 184 ILE A C 1
ATOM 1489 O O . ILE A 1 184 ? 30.822 10.464 -44.069 1.00 96.19 184 ILE A O 1
ATOM 1493 N N . THR A 1 185 ? 29.549 10.058 -42.262 1.00 95.25 185 THR A N 1
ATOM 1494 C CA . THR A 1 185 ? 28.657 9.083 -42.904 1.00 95.25 185 THR A CA 1
ATOM 1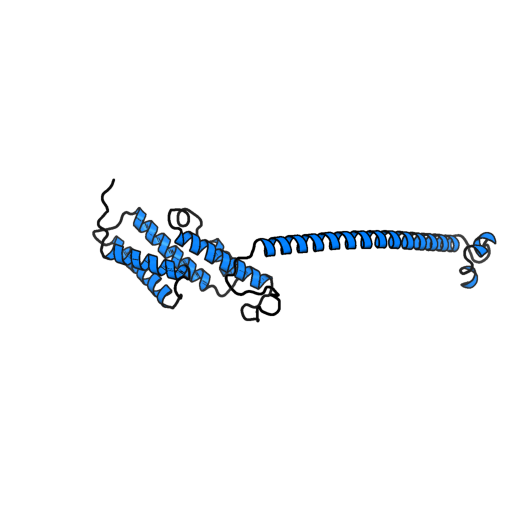495 C C . THR A 1 185 ? 27.965 9.683 -44.127 1.00 95.25 185 THR A C 1
ATOM 1497 O O . THR A 1 185 ? 27.947 9.068 -45.185 1.00 95.25 185 THR A O 1
ATOM 1500 N N . ASN A 1 186 ? 27.484 10.929 -44.047 1.00 94.38 186 ASN A N 1
ATOM 1501 C CA . ASN A 1 186 ? 26.878 11.626 -45.185 1.00 94.38 186 ASN A CA 1
ATOM 1502 C C . ASN A 1 186 ? 27.869 11.806 -46.348 1.00 94.38 186 ASN A C 1
ATOM 1504 O O . ASN A 1 186 ? 27.502 11.617 -47.505 1.00 94.38 186 ASN A O 1
ATOM 1508 N N . LYS A 1 187 ? 29.134 12.138 -46.054 1.00 95.19 187 LYS A N 1
ATOM 1509 C CA . LYS A 1 187 ? 30.185 12.219 -47.080 1.00 95.19 187 LYS A CA 1
ATOM 1510 C C . LYS A 1 187 ? 30.472 10.857 -47.713 1.00 95.19 187 LYS A C 1
ATOM 1512 O O . LYS A 1 187 ? 30.698 10.823 -48.916 1.00 95.19 187 LYS A O 1
ATOM 1517 N N . ILE A 1 188 ? 30.485 9.776 -46.929 1.00 93.69 188 ILE A N 1
ATOM 1518 C CA . ILE A 1 188 ? 30.687 8.410 -47.437 1.00 93.69 188 ILE A CA 1
ATOM 1519 C C . ILE A 1 188 ? 29.520 8.023 -48.346 1.00 93.69 188 ILE A C 1
ATOM 1521 O O . ILE A 1 188 ? 29.752 7.741 -49.509 1.00 93.69 188 ILE A O 1
ATOM 1525 N N . ILE A 1 189 ? 28.276 8.171 -47.882 1.00 93.75 189 ILE A N 1
ATOM 1526 C CA . ILE A 1 189 ? 27.075 7.868 -48.675 1.00 93.75 189 ILE A CA 1
ATOM 1527 C C . ILE A 1 189 ? 27.065 8.645 -49.994 1.00 93.75 189 ILE A C 1
ATOM 1529 O O . ILE A 1 189 ? 26.774 8.076 -51.036 1.00 93.75 189 ILE A O 1
ATOM 1533 N N . LYS A 1 190 ? 27.402 9.941 -49.980 1.00 93.50 190 LYS A N 1
ATOM 1534 C CA . LYS A 1 190 ? 27.482 10.730 -51.219 1.00 93.50 190 LYS A CA 1
ATOM 1535 C C . LYS A 1 190 ? 28.549 10.202 -52.170 1.00 93.50 190 LYS A C 1
ATOM 1537 O O . LYS A 1 190 ? 28.274 10.074 -53.353 1.00 93.50 190 LYS A O 1
ATOM 1542 N N . LYS A 1 191 ? 29.737 9.867 -51.655 1.00 90.44 191 LYS A N 1
ATOM 1543 C CA . LYS A 1 191 ? 30.785 9.239 -52.467 1.00 90.44 191 LYS A CA 1
ATOM 1544 C C . LYS A 1 191 ? 30.313 7.904 -53.042 1.00 90.44 191 LYS A C 1
ATOM 1546 O O . LYS A 1 191 ? 30.556 7.661 -54.215 1.00 90.44 191 LYS A O 1
ATOM 1551 N N . ASP A 1 192 ? 29.633 7.085 -52.247 1.00 90.50 192 ASP A N 1
ATOM 1552 C CA . ASP A 1 192 ? 29.127 5.780 -52.671 1.00 90.50 192 ASP A CA 1
ATOM 1553 C C . ASP A 1 192 ? 28.038 5.927 -53.746 1.00 90.50 192 ASP A C 1
ATOM 1555 O O . ASP A 1 192 ? 28.052 5.196 -54.734 1.00 90.50 192 ASP A O 1
ATOM 1559 N N . ILE A 1 193 ? 27.145 6.915 -53.613 1.00 90.50 193 ILE A N 1
ATOM 1560 C CA . ILE A 1 193 ? 26.143 7.258 -54.636 1.00 90.50 193 ILE A CA 1
ATOM 1561 C C . ILE A 1 193 ? 26.822 7.753 -55.917 1.00 90.50 193 ILE A C 1
ATOM 1563 O O . ILE A 1 193 ? 26.467 7.287 -56.994 1.00 90.50 193 ILE A O 1
ATOM 1567 N N . ASP A 1 194 ? 27.807 8.652 -55.821 1.00 86.00 194 ASP A N 1
ATOM 1568 C CA . ASP A 1 194 ? 28.543 9.158 -56.988 1.00 86.00 194 ASP A CA 1
ATOM 1569 C C . ASP A 1 194 ? 29.253 8.014 -57.732 1.00 86.00 194 ASP A C 1
ATOM 1571 O O . ASP A 1 194 ? 29.220 7.956 -58.960 1.00 86.00 194 ASP A O 1
ATOM 1575 N N . VAL A 1 195 ? 29.869 7.082 -56.995 1.00 83.62 195 VAL A N 1
ATOM 1576 C CA . VAL A 1 195 ? 30.501 5.876 -57.557 1.00 83.62 195 VAL A CA 1
ATOM 1577 C C . VAL A 1 195 ? 29.463 4.984 -58.236 1.00 83.62 195 VAL A C 1
ATOM 1579 O O . VAL A 1 195 ? 29.696 4.528 -59.354 1.00 83.62 195 VAL A O 1
ATOM 1582 N N . TRP A 1 196 ? 28.313 4.754 -57.596 1.00 82.62 196 TRP A N 1
ATOM 1583 C CA . TRP A 1 196 ? 27.234 3.945 -58.164 1.00 82.62 196 TRP A CA 1
ATOM 1584 C C . TRP A 1 196 ? 26.651 4.562 -59.442 1.00 82.62 196 TRP A C 1
ATOM 1586 O O . TRP A 1 196 ? 26.415 3.842 -60.408 1.00 82.62 196 TRP A O 1
ATOM 1596 N N . LEU A 1 197 ? 26.480 5.887 -59.479 1.00 82.44 197 LEU A N 1
ATOM 1597 C CA . LEU A 1 197 ? 26.040 6.614 -60.673 1.00 82.44 197 LEU A CA 1
ATOM 1598 C C . LEU A 1 197 ? 27.081 6.556 -61.798 1.00 82.44 197 LEU A C 1
ATOM 1600 O O . LEU A 1 197 ? 26.724 6.299 -62.942 1.00 82.44 197 LEU A O 1
ATOM 1604 N N . CYS A 1 198 ? 28.373 6.707 -61.489 1.00 75.75 198 CYS A N 1
ATOM 1605 C CA . CYS A 1 198 ? 29.426 6.559 -62.500 1.00 75.75 198 CYS A CA 1
ATOM 1606 C C . CYS A 1 198 ? 29.431 5.149 -63.115 1.00 75.75 198 CYS A C 1
ATOM 1608 O O . CYS A 1 198 ? 29.616 5.005 -64.319 1.00 75.75 198 CYS A O 1
ATOM 1610 N N . LEU A 1 199 ? 29.210 4.113 -62.297 1.00 74.56 199 LEU A N 1
ATOM 1611 C CA . LEU A 1 199 ? 29.105 2.724 -62.754 1.00 74.56 199 LEU A CA 1
ATOM 1612 C C . LEU A 1 199 ? 27.834 2.446 -63.570 1.00 74.56 199 LEU A C 1
ATOM 1614 O O . LEU A 1 199 ? 27.845 1.543 -64.401 1.00 74.56 199 LEU A O 1
ATOM 1618 N N . SER A 1 200 ? 26.737 3.168 -63.322 1.00 75.44 200 SER A N 1
ATOM 1619 C CA . SER A 1 200 ? 25.483 2.981 -64.060 1.00 75.44 200 SER A CA 1
ATOM 1620 C C . SER A 1 200 ? 25.441 3.758 -65.379 1.00 75.44 200 SER A C 1
ATOM 1622 O O . SER A 1 200 ? 24.804 3.296 -66.325 1.00 75.44 200 SER A O 1
ATOM 1624 N N . GLU A 1 201 ? 26.133 4.897 -65.471 1.00 67.31 201 GLU A N 1
ATOM 1625 C CA . GLU A 1 201 ? 26.226 5.709 -66.692 1.00 67.31 201 GLU A CA 1
ATOM 1626 C C . GLU A 1 201 ? 27.306 5.219 -67.674 1.00 67.31 201 GLU A C 1
ATOM 1628 O O . GLU A 1 201 ? 27.147 5.413 -68.880 1.00 67.31 201 GLU A O 1
ATOM 1633 N N . TYR A 1 202 ? 28.369 4.545 -67.209 1.00 59.88 202 TYR A N 1
ATOM 1634 C CA . TYR A 1 202 ? 29.437 4.030 -68.076 1.00 59.88 202 TYR A CA 1
ATOM 1635 C C . TYR A 1 202 ? 29.388 2.508 -68.263 1.00 59.88 202 TYR A C 1
ATOM 1637 O O . TYR A 1 202 ? 29.670 1.732 -67.354 1.00 59.88 202 TYR A O 1
ATOM 1645 N N . SER A 1 203 ? 29.100 2.080 -69.497 1.00 58.16 203 SER A N 1
ATOM 1646 C CA . SER A 1 203 ? 29.346 0.707 -69.965 1.00 58.16 203 SER A CA 1
ATOM 1647 C C . SER A 1 203 ? 30.863 0.452 -70.091 1.00 58.16 203 SER A C 1
ATOM 1649 O O . SER A 1 203 ? 31.617 1.416 -70.263 1.00 58.16 203 SER A O 1
ATOM 1651 N N . PRO A 1 204 ? 31.349 -0.804 -70.006 1.00 55.53 204 PRO A N 1
ATOM 1652 C CA . PRO A 1 204 ? 32.778 -1.103 -69.919 1.00 55.53 204 PRO A CA 1
ATOM 1653 C C . PRO A 1 204 ? 33.480 -0.750 -71.240 1.00 55.53 204 PRO A C 1
ATOM 1655 O O . PRO A 1 204 ? 33.508 -1.549 -72.171 1.00 55.53 204 PRO A O 1
ATOM 1658 N N . GLY A 1 205 ? 34.015 0.471 -71.337 1.00 57.53 205 GLY A N 1
ATOM 1659 C CA . GLY A 1 205 ? 34.751 0.934 -72.517 1.00 57.53 205 GLY A CA 1
ATOM 1660 C C . GLY A 1 205 ? 34.954 2.447 -72.651 1.00 57.53 205 GLY A C 1
ATOM 1661 O O . GLY A 1 205 ? 35.958 2.837 -73.233 1.00 57.53 205 GLY A O 1
ATOM 1662 N N . ASP A 1 206 ? 34.081 3.292 -72.085 1.00 56.38 206 ASP A N 1
ATOM 1663 C CA . ASP A 1 206 ? 34.040 4.725 -72.455 1.00 56.38 206 ASP A CA 1
ATOM 1664 C C . ASP A 1 206 ? 34.403 5.730 -71.337 1.00 56.38 206 ASP A C 1
ATOM 1666 O O . ASP A 1 206 ? 34.136 6.917 -71.477 1.00 56.38 206 ASP A O 1
ATOM 1670 N N . MET A 1 207 ? 35.030 5.331 -70.223 1.00 58.81 207 MET A N 1
ATOM 1671 C CA . MET A 1 207 ? 35.324 6.271 -69.119 1.00 58.81 207 MET A CA 1
ATOM 1672 C C . MET A 1 207 ? 36.306 7.406 -69.522 1.00 58.81 207 MET A C 1
ATOM 1674 O O . MET A 1 207 ? 37.433 7.121 -69.930 1.00 58.81 207 MET A O 1
ATOM 1678 N N . PRO A 1 208 ? 35.952 8.700 -69.347 1.00 59.66 208 PRO A N 1
ATOM 1679 C CA . PRO A 1 208 ? 36.839 9.833 -69.590 1.00 59.66 208 PRO A CA 1
ATOM 1680 C C . PRO A 1 208 ? 38.000 9.851 -68.590 1.00 59.66 208 PRO A C 1
ATOM 1682 O O . PRO A 1 208 ? 37.812 9.624 -67.392 1.00 59.66 208 PRO A O 1
ATOM 1685 N N . THR A 1 209 ? 39.192 10.232 -69.051 1.00 60.22 209 THR A N 1
ATOM 1686 C CA . THR A 1 209 ? 40.447 10.244 -68.268 1.00 60.22 209 THR A CA 1
ATOM 1687 C C . THR A 1 209 ? 40.400 11.077 -66.976 1.00 60.22 209 THR A C 1
ATOM 1689 O O . THR A 1 209 ? 41.177 10.838 -66.051 1.00 60.22 209 THR A O 1
ATOM 1692 N N . ASP A 1 210 ? 39.480 12.040 -66.865 1.00 59.22 210 ASP A N 1
ATOM 1693 C CA . ASP A 1 210 ? 39.292 12.847 -65.648 1.00 59.22 210 ASP A CA 1
ATOM 1694 C C . ASP A 1 210 ? 38.588 12.083 -64.511 1.00 59.22 210 ASP A C 1
ATOM 1696 O O . ASP A 1 210 ? 38.850 12.335 -63.330 1.00 59.22 210 ASP A O 1
ATOM 1700 N N . LEU A 1 211 ? 37.738 11.105 -64.841 1.00 56.84 211 LEU A N 1
ATOM 1701 C CA . LEU A 1 211 ? 37.067 10.233 -63.869 1.00 56.84 211 LEU A CA 1
ATOM 1702 C C . LEU A 1 211 ? 37.992 9.112 -63.373 1.00 56.84 211 LEU A C 1
ATOM 1704 O O . LEU A 1 211 ? 37.918 8.729 -62.204 1.00 56.84 211 LEU A O 1
ATOM 1708 N N . GLU A 1 212 ? 38.930 8.672 -64.214 1.00 56.91 212 GLU A N 1
ATOM 1709 C CA . GLU A 1 212 ? 39.956 7.679 -63.874 1.00 56.91 212 GLU A CA 1
ATOM 1710 C C . GLU A 1 212 ? 40.925 8.187 -62.787 1.00 56.91 212 GLU A C 1
ATOM 1712 O O . GLU A 1 212 ? 41.313 7.444 -61.883 1.00 56.91 212 GLU A O 1
ATOM 1717 N N . ARG A 1 213 ? 41.241 9.492 -62.788 1.00 62.00 213 ARG A N 1
ATOM 1718 C CA . ARG A 1 213 ? 41.997 10.139 -61.697 1.00 62.00 213 ARG A CA 1
ATOM 1719 C C . ARG A 1 213 ? 41.212 10.245 -60.393 1.00 62.00 213 ARG A C 1
ATOM 1721 O O . ARG A 1 213 ? 41.813 10.205 -59.319 1.00 62.00 213 ARG A O 1
ATOM 1728 N N . LYS A 1 214 ? 39.895 10.444 -60.472 1.00 62.09 214 LYS A N 1
ATOM 1729 C CA . LYS A 1 214 ? 39.039 10.696 -59.304 1.00 62.09 214 LYS A CA 1
ATOM 1730 C C . LYS A 1 214 ? 38.654 9.401 -58.578 1.00 62.09 214 LYS A C 1
ATOM 1732 O O . LYS A 1 214 ? 38.527 9.421 -57.355 1.00 62.09 214 LYS A O 1
ATOM 1737 N N . TYR A 1 215 ? 38.532 8.285 -59.302 1.00 63.16 215 TYR A N 1
ATOM 1738 C CA . TYR A 1 215 ? 38.162 6.976 -58.751 1.00 63.16 215 TYR A CA 1
ATOM 1739 C C . TYR A 1 215 ? 39.029 5.833 -59.328 1.00 63.16 215 TYR A C 1
ATOM 1741 O O . TYR A 1 215 ? 38.525 4.968 -60.044 1.00 63.16 215 TYR A O 1
ATOM 1749 N N . PRO A 1 216 ? 40.327 5.759 -58.972 1.00 60.88 216 PRO A N 1
ATOM 1750 C CA . PRO A 1 216 ? 41.288 4.810 -59.562 1.00 60.88 216 PRO A CA 1
ATOM 1751 C C . PRO A 1 216 ? 41.035 3.333 -59.207 1.00 60.88 216 PRO A C 1
ATOM 1753 O O . PRO A 1 216 ? 41.708 2.440 -59.718 1.00 60.88 216 PRO A O 1
ATOM 1756 N N . PHE A 1 217 ? 40.110 3.062 -58.284 1.00 61.03 217 PHE A N 1
ATOM 1757 C CA . PHE A 1 217 ? 39.752 1.709 -57.857 1.00 61.03 217 PHE A CA 1
ATOM 1758 C C . PHE A 1 217 ? 38.667 1.077 -58.735 1.00 61.03 217 PHE A C 1
ATOM 1760 O O . PHE A 1 217 ? 38.571 -0.144 -58.769 1.00 61.03 217 PHE A O 1
ATOM 1767 N N . ILE A 1 218 ? 37.878 1.880 -59.459 1.00 58.66 218 ILE A N 1
ATOM 1768 C CA . ILE A 1 218 ? 36.782 1.381 -60.303 1.00 58.66 218 ILE A CA 1
ATOM 1769 C C . ILE A 1 218 ? 37.333 0.671 -61.547 1.00 58.66 218 ILE A C 1
ATOM 1771 O O . ILE A 1 218 ? 36.854 -0.398 -61.908 1.00 58.66 218 ILE A O 1
ATOM 1775 N N . THR A 1 219 ? 38.401 1.198 -62.151 1.00 55.53 219 THR A N 1
ATOM 1776 C CA . THR A 1 219 ? 39.051 0.614 -63.339 1.00 55.53 219 THR A CA 1
ATOM 1777 C C . THR A 1 219 ? 39.854 -0.660 -63.065 1.00 55.53 219 THR A C 1
ATOM 1779 O O . THR A 1 219 ? 40.277 -1.311 -64.010 1.00 55.53 219 THR A O 1
ATOM 1782 N N . LYS A 1 220 ? 40.076 -1.039 -61.798 1.00 54.41 220 LYS A N 1
ATOM 1783 C CA . LYS A 1 220 ? 40.824 -2.256 -61.421 1.00 54.41 220 LYS A CA 1
ATOM 1784 C C . LYS A 1 220 ? 39.942 -3.458 -61.056 1.00 54.41 220 LYS A C 1
ATOM 1786 O O . LYS A 1 220 ? 40.489 -4.511 -60.740 1.00 54.41 220 LYS A O 1
ATOM 1791 N N . VAL A 1 221 ? 38.618 -3.288 -61.013 1.00 51.38 221 VAL A N 1
ATOM 1792 C CA . VAL A 1 221 ? 37.655 -4.318 -60.560 1.00 51.38 221 VAL A CA 1
ATOM 1793 C C . VAL A 1 221 ? 36.864 -4.943 -61.728 1.00 51.38 221 VAL A C 1
ATOM 1795 O O . VAL A 1 221 ? 36.152 -5.923 -61.520 1.00 51.38 221 VAL A O 1
ATOM 1798 N N . LEU A 1 222 ? 37.039 -4.436 -62.953 1.00 45.78 222 LEU A N 1
ATOM 1799 C CA . LEU A 1 222 ? 36.611 -5.062 -64.214 1.00 45.78 222 LEU A CA 1
ATOM 1800 C C . LEU A 1 222 ? 37.821 -5.688 -64.915 1.00 45.78 222 LEU A C 1
ATOM 1802 O O . LEU A 1 222 ? 37.644 -6.778 -65.501 1.00 45.78 222 LEU A O 1
#

Organism: Homarus americanus (NCBI:txid6706)

Radius of gyration: 37.41 Å; chains: 1; bounding box: 74×36×105 Å

pLDDT: mean 71.24, std 15.45, range [34.81, 97.5]

Secondary structure (DSSP, 8-state):
--------HHHHHHHHHHHHHHHHHTTSS---THHHHHHHHHHHHHHHHHTSTTPPPHHHHHHHHHHHHHHHHHHHHHH--SHHHHHHHHHTSPPSHHHHSS-HHHHHHHHHHHHHHHHHHHHHHTT--TTS-TTSS--S---------HHHHHHHHHHHHHHHHHHHHHHHHHHHHHHHHHHHHHHHHHHH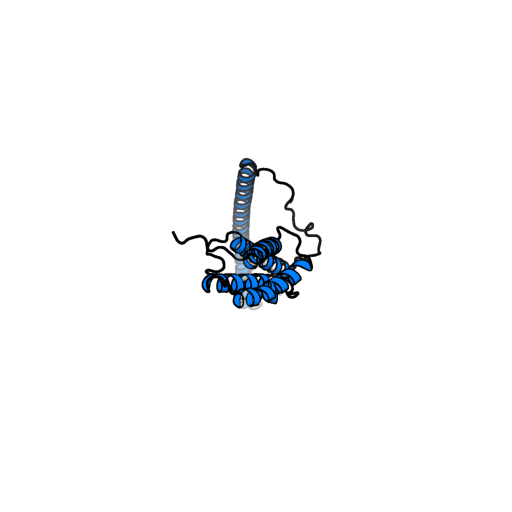HHHHHHHHH--TT---HHHHHH-TTGGG--

Sequence (222 aa):
MDPPASRSRLEINFIRLLEETQQMANGNKQKDWTFEKYIGWLQEKIPEMEKSPNAPNDETLKHYKRQVDFLRGVLEAENCTQVLDSGTATQMIPHGPATTSNHSLTQQIHQRAQAKTTNRLRQDLLGLDPNGDEREFRNRKGGLSGDISAEDFQSQLLSDEQKREKMVEDMIIMTREWKEQSKITNKIIKKDIDVWLCLSEYSPGDMPTDLERKYPFITKVL

Foldseek 3Di:
DDDPQPDDPLRVVLVVLLVVLLCCLLVVDPDDVVSVVSLVVSVVSLVVLVPDPSRPDPVVSVLSVLSSVLSVLSVVLVPPPDLVVSQVSLVVRDDDCNQPPDDPSSVSSNVVSNVVSVVSVVCVVVVPDPPPPPPPPPPPPDDDDDDCPVVVVVVVVVVVVVVVVVVVVVVVVVVVVVVVVVVVVVVVVVVVVVVVVVVVVDDPPDDDPVVCVVCVPVVVVD

InterPro domains:
  IPR019150 Vesicle transport protein, Use1 [PF09753] (9-194)
  IPR019150 Vesicle transport protein, Use1 [PTHR13050] (7-192)